Protein AF-A0A6J8CZB5-F1 (afdb_monomer)

Structure (mmCIF, N/CA/C/O backbone):
data_AF-A0A6J8CZB5-F1
#
_entry.id   AF-A0A6J8CZB5-F1
#
loop_
_atom_site.group_PDB
_atom_site.id
_atom_site.type_symbol
_atom_site.label_atom_id
_atom_site.label_alt_id
_atom_site.label_comp_id
_atom_site.label_asym_id
_atom_site.label_entity_id
_atom_site.label_seq_id
_atom_site.pdbx_PDB_ins_code
_atom_site.Cartn_x
_atom_site.Cartn_y
_atom_site.Cartn_z
_atom_site.occupancy
_atom_site.B_iso_or_equiv
_atom_site.auth_seq_id
_atom_site.auth_comp_id
_atom_site.auth_asym_id
_atom_site.auth_atom_id
_atom_site.pdbx_PDB_model_num
ATOM 1 N N . MET A 1 1 ? 23.325 7.348 -10.504 1.00 47.00 1 MET A N 1
ATOM 2 C CA . MET A 1 1 ? 22.843 8.638 -9.952 1.00 47.00 1 MET A CA 1
ATOM 3 C C . MET A 1 1 ? 21.318 8.733 -9.940 1.00 47.00 1 MET A C 1
ATOM 5 O O . MET A 1 1 ? 20.773 9.187 -8.944 1.00 47.00 1 MET A O 1
ATOM 9 N N . SER A 1 2 ? 20.621 8.233 -10.964 1.00 61.53 2 SER A N 1
ATOM 10 C CA . SER A 1 2 ? 19.151 8.200 -11.045 1.00 61.53 2 SER A CA 1
ATOM 11 C C . SER A 1 2 ? 18.459 7.492 -9.867 1.00 61.53 2 SER A C 1
ATOM 13 O O . SER A 1 2 ? 17.513 8.041 -9.321 1.00 61.53 2 SER A O 1
ATOM 15 N N . SER A 1 3 ? 18.962 6.348 -9.388 1.00 70.19 3 SER A N 1
ATOM 16 C CA . SER A 1 3 ? 18.298 5.574 -8.319 1.00 70.19 3 SER A CA 1
ATOM 17 C C . SER A 1 3 ? 18.208 6.303 -6.969 1.00 70.19 3 SER A C 1
ATOM 19 O O . SER A 1 3 ? 17.205 6.182 -6.270 1.00 70.19 3 SER A O 1
ATOM 21 N N . ILE A 1 4 ? 19.234 7.085 -6.606 1.00 78.38 4 ILE A N 1
ATOM 22 C CA . ILE A 1 4 ? 19.246 7.869 -5.357 1.00 78.38 4 ILE A CA 1
ATOM 23 C C . ILE A 1 4 ? 18.264 9.037 -5.470 1.00 78.38 4 ILE A C 1
ATOM 25 O O . ILE A 1 4 ? 17.485 9.277 -4.552 1.00 78.38 4 ILE A O 1
ATOM 29 N N . LEU A 1 5 ? 18.249 9.719 -6.619 1.00 77.44 5 LEU A N 1
ATOM 30 C CA . LEU A 1 5 ? 17.337 10.831 -6.876 1.00 77.44 5 LEU A CA 1
ATOM 31 C C . LEU A 1 5 ? 15.870 10.377 -6.849 1.00 77.44 5 LEU A C 1
ATOM 33 O O . LEU A 1 5 ? 15.040 11.021 -6.211 1.00 77.44 5 LEU A O 1
ATOM 37 N N . THR A 1 6 ? 15.556 9.236 -7.471 1.00 73.56 6 THR A N 1
ATOM 38 C CA . THR A 1 6 ? 14.212 8.642 -7.417 1.00 73.56 6 THR A CA 1
ATOM 39 C C . THR A 1 6 ? 13.823 8.260 -5.989 1.00 73.56 6 THR A C 1
ATOM 41 O O . THR A 1 6 ? 12.679 8.476 -5.600 1.00 73.56 6 THR A O 1
ATOM 44 N N . GLY A 1 7 ? 14.764 7.747 -5.189 1.00 76.00 7 GLY A N 1
ATOM 45 C CA . GLY A 1 7 ? 14.531 7.458 -3.774 1.00 76.00 7 GLY A CA 1
ATOM 46 C C . GLY A 1 7 ? 14.175 8.713 -2.972 1.00 76.00 7 GLY A C 1
ATOM 47 O O . GLY A 1 7 ? 13.133 8.753 -2.321 1.00 76.00 7 GLY A O 1
ATOM 48 N N . VAL A 1 8 ? 14.991 9.767 -3.068 1.00 82.12 8 VAL A N 1
ATOM 49 C CA . VAL A 1 8 ? 14.779 11.030 -2.336 1.00 82.12 8 VAL A CA 1
ATOM 50 C C . VAL A 1 8 ? 13.450 11.690 -2.715 1.00 82.12 8 VAL A C 1
ATOM 52 O O . VAL A 1 8 ? 12.712 12.127 -1.831 1.00 82.12 8 VAL A O 1
ATOM 55 N N . LEU A 1 9 ? 13.103 11.700 -4.006 1.00 83.12 9 LEU A N 1
ATOM 56 C CA . LEU A 1 9 ? 11.841 12.267 -4.493 1.00 83.12 9 LEU A CA 1
ATOM 57 C C . LEU A 1 9 ? 10.607 11.600 -3.874 1.00 83.12 9 LEU A C 1
ATOM 59 O O . LEU A 1 9 ? 9.604 12.271 -3.666 1.00 83.12 9 LEU A O 1
ATOM 63 N N . GLN A 1 10 ? 10.669 10.307 -3.553 1.00 81.50 10 GLN A N 1
ATOM 64 C CA . GLN A 1 10 ? 9.543 9.570 -2.969 1.00 81.50 10 GLN A CA 1
ATOM 65 C C . GLN A 1 10 ? 9.461 9.710 -1.443 1.00 81.50 10 GLN A C 1
ATOM 67 O O . GLN A 1 10 ? 8.372 9.650 -0.876 1.00 81.50 10 GLN A O 1
ATOM 72 N N . VAL A 1 11 ? 10.589 9.921 -0.760 1.00 88.12 11 VAL A N 1
ATOM 73 C CA . VAL A 1 11 ? 10.626 10.013 0.710 1.00 88.12 11 VAL A CA 1
ATOM 74 C C . VAL A 1 11 ? 9.945 11.287 1.221 1.00 88.12 11 VAL A C 1
ATOM 76 O O . VAL A 1 11 ? 9.243 11.238 2.230 1.00 88.12 11 VAL A O 1
ATOM 79 N N . ILE A 1 12 ? 10.112 12.415 0.524 1.00 88.44 12 ILE A N 1
ATOM 80 C CA . ILE A 1 12 ? 9.571 13.718 0.950 1.00 88.44 12 ILE A CA 1
ATOM 81 C C . ILE A 1 12 ? 8.024 13.737 0.976 1.00 88.44 12 ILE A C 1
ATOM 83 O O . ILE A 1 12 ? 7.457 14.105 2.005 1.00 88.44 12 ILE A O 1
ATOM 87 N N . PRO A 1 13 ? 7.300 13.315 -0.082 1.00 87.38 13 PRO A N 1
ATOM 88 C CA . PRO A 1 13 ? 5.838 13.258 -0.048 1.00 87.38 13 PRO A CA 1
ATOM 89 C C . PRO A 1 13 ? 5.300 12.298 1.012 1.00 87.38 13 PRO A C 1
ATOM 91 O O . PRO A 1 13 ? 4.279 12.585 1.634 1.00 87.38 13 PRO A O 1
ATOM 94 N N . VAL A 1 14 ? 5.981 11.166 1.226 1.00 90.25 14 VAL A N 1
ATOM 95 C CA . VAL A 1 14 ? 5.559 10.153 2.203 1.00 90.25 14 VAL A CA 1
ATOM 96 C C . VAL A 1 14 ? 5.691 10.683 3.628 1.00 90.25 14 VAL A C 1
ATOM 98 O O . VAL A 1 14 ? 4.771 10.526 4.427 1.00 90.25 14 VAL A O 1
ATOM 101 N N . SER A 1 15 ? 6.802 11.342 3.962 1.00 91.06 15 SER A N 1
ATOM 102 C CA . SER A 1 15 ? 6.969 11.941 5.290 1.00 91.06 15 SER A CA 1
ATOM 103 C C . SER A 1 15 ? 5.969 13.076 5.521 1.00 91.06 15 SER A C 1
ATOM 105 O O . SER A 1 15 ? 5.336 13.125 6.578 1.00 91.06 15 SER A O 1
ATOM 107 N N . ALA A 1 16 ? 5.746 13.929 4.515 1.00 91.81 16 ALA A N 1
ATOM 108 C CA . ALA A 1 16 ? 4.746 14.987 4.576 1.00 91.81 16 ALA A CA 1
ATOM 109 C C . ALA A 1 16 ? 3.337 14.424 4.811 1.00 91.81 16 ALA A C 1
ATOM 111 O O . ALA A 1 16 ? 2.646 14.871 5.725 1.00 91.81 16 ALA A O 1
ATOM 112 N N . GLY A 1 17 ? 2.905 13.421 4.043 1.00 91.50 17 GLY A N 1
ATOM 113 C CA . GLY A 1 17 ? 1.563 12.865 4.195 1.00 91.50 17 GLY A CA 1
ATOM 114 C C . GLY A 1 17 ? 1.367 12.106 5.511 1.00 91.50 17 GLY A C 1
ATOM 115 O O . GLY A 1 17 ? 0.311 12.246 6.126 1.00 91.50 17 GLY A O 1
ATOM 116 N N . ILE A 1 18 ? 2.390 11.421 6.041 1.00 93.31 18 ILE A N 1
ATOM 117 C CA . ILE A 1 18 ? 2.343 10.866 7.408 1.00 93.31 18 ILE A CA 1
ATOM 118 C C . ILE A 1 18 ? 2.084 11.986 8.426 1.00 93.31 18 ILE A C 1
ATOM 120 O O . ILE A 1 18 ? 1.167 11.868 9.240 1.00 93.31 18 ILE A O 1
ATOM 124 N N . LEU A 1 19 ? 2.827 13.098 8.363 1.00 93.56 19 LEU A N 1
ATOM 125 C CA . LEU A 1 19 ? 2.632 14.238 9.268 1.00 93.56 19 LEU A CA 1
ATOM 126 C C . LEU A 1 19 ? 1.229 14.845 9.132 1.00 93.56 19 LEU A C 1
ATOM 128 O O . LEU A 1 19 ? 0.545 15.045 10.140 1.00 93.56 19 LEU A O 1
ATOM 132 N N . PHE A 1 20 ? 0.766 15.082 7.902 1.00 91.25 20 PHE A N 1
ATOM 133 C CA . PHE A 1 20 ? -0.581 15.592 7.638 1.00 91.25 20 PHE A CA 1
ATOM 134 C C . PHE A 1 20 ? -1.664 14.652 8.181 1.00 91.25 20 PHE A C 1
ATOM 136 O O . PHE A 1 20 ? -2.567 15.107 8.885 1.00 91.25 20 PHE A O 1
ATOM 143 N N . GLY A 1 21 ? -1.553 13.342 7.945 1.00 88.31 21 GLY A N 1
ATOM 144 C CA . GLY A 1 21 ? -2.467 12.336 8.495 1.00 88.31 21 GLY A CA 1
ATOM 145 C C . GLY A 1 21 ? -2.507 12.341 10.028 1.00 88.31 21 GLY A C 1
ATOM 146 O O . GLY A 1 21 ? -3.575 12.191 10.633 1.00 88.31 21 GLY A O 1
ATOM 147 N N . GLY A 1 22 ? -1.365 12.594 10.670 1.00 88.19 22 GLY A N 1
ATOM 148 C CA . GLY A 1 22 ? -1.251 12.728 12.123 1.00 88.19 22 GLY A CA 1
ATOM 149 C C . GLY A 1 22 ? -1.937 13.973 12.664 1.00 88.19 22 GLY A C 1
ATOM 150 O O . GLY A 1 22 ? -2.718 13.881 13.613 1.00 88.19 22 GLY A O 1
ATOM 151 N N . ILE A 1 23 ? -1.715 15.123 12.025 1.00 89.06 23 ILE A N 1
ATOM 152 C CA . ILE A 1 23 ? -2.369 16.388 12.384 1.00 89.06 23 ILE A CA 1
ATOM 153 C C . ILE A 1 23 ? -3.890 16.262 12.238 1.00 89.06 23 ILE A C 1
ATOM 155 O O . ILE A 1 23 ? -4.628 16.634 13.154 1.00 89.06 23 ILE A O 1
ATOM 159 N N . ILE A 1 24 ? -4.361 15.691 11.124 1.00 88.56 24 ILE A N 1
ATOM 160 C CA . ILE A 1 24 ? -5.790 15.465 10.867 1.00 88.56 24 ILE A CA 1
ATOM 161 C C . ILE A 1 24 ? -6.395 14.585 11.969 1.00 88.56 24 ILE A C 1
ATOM 163 O O . ILE A 1 24 ? -7.450 14.916 12.515 1.00 88.56 24 ILE A O 1
ATOM 167 N N . THR A 1 25 ? -5.706 13.502 12.345 1.00 85.38 25 THR A N 1
ATOM 168 C CA . THR A 1 25 ? -6.195 12.561 13.362 1.00 85.38 25 THR A CA 1
ATOM 169 C C . THR A 1 25 ? -6.189 13.143 14.773 1.00 85.38 25 THR A C 1
ATOM 171 O O . THR A 1 25 ? -7.118 12.900 15.545 1.00 85.38 25 THR A O 1
ATOM 174 N N . SER A 1 26 ? -5.176 13.946 15.102 1.00 84.44 26 SER A N 1
ATOM 175 C CA . SER A 1 26 ? -5.064 14.621 16.396 1.00 84.44 26 SER A CA 1
ATOM 176 C C . SER A 1 26 ? -6.149 15.688 16.577 1.00 84.44 26 SER A C 1
ATOM 178 O O . SER A 1 26 ? -6.800 15.748 17.620 1.00 84.44 26 SER A O 1
ATOM 180 N N . ARG A 1 27 ? -6.424 16.493 15.540 1.00 84.75 27 ARG A N 1
ATOM 181 C CA . ARG A 1 27 ? -7.382 17.605 15.644 1.00 84.75 27 ARG A CA 1
ATOM 182 C C . ARG A 1 27 ? -8.846 17.188 15.602 1.00 84.75 27 ARG A C 1
ATOM 184 O O . ARG A 1 27 ? -9.663 17.837 16.246 1.00 84.75 27 ARG A O 1
ATOM 191 N N . LYS A 1 28 ? -9.196 16.121 14.879 1.00 79.19 28 LYS A N 1
ATOM 192 C CA . LYS A 1 28 ? -10.602 15.718 14.698 1.00 79.19 28 LYS A CA 1
ATOM 193 C C . LYS A 1 28 ? -11.155 14.757 15.760 1.00 79.19 28 LYS A C 1
ATOM 195 O O . LYS A 1 28 ? -12.285 14.315 15.590 1.00 79.19 28 LYS A O 1
ATOM 200 N N . LYS A 1 29 ? -10.406 14.427 16.831 1.00 78.50 29 LYS A N 1
ATOM 201 C CA . LYS A 1 29 ? -10.799 13.433 17.865 1.00 78.50 29 LYS A CA 1
ATOM 202 C C . LYS A 1 29 ? -11.539 12.235 17.247 1.00 78.50 29 LYS A C 1
ATOM 204 O O . LYS A 1 29 ? -12.685 11.952 17.587 1.00 78.50 29 LYS A O 1
ATOM 209 N N . PHE A 1 30 ? -10.914 11.570 16.274 1.00 78.75 30 PHE A N 1
ATOM 210 C CA . PHE A 1 30 ? -11.631 10.566 15.493 1.00 78.75 30 PHE A CA 1
ATOM 211 C C . PHE A 1 30 ? -12.137 9.405 16.353 1.00 78.75 30 PHE A C 1
ATOM 213 O O . PHE A 1 30 ? -11.365 8.745 17.058 1.00 78.75 30 PHE A O 1
ATOM 220 N N . SER A 1 31 ? -13.433 9.127 16.210 1.00 84.56 31 SER A N 1
ATOM 221 C CA . SER A 1 31 ? -14.039 7.861 16.611 1.00 84.56 31 SER A CA 1
ATOM 222 C C . SER A 1 31 ? -13.439 6.715 15.778 1.00 84.56 31 SER A C 1
ATOM 224 O O . SER A 1 31 ? -13.095 6.930 14.608 1.00 84.56 31 SER A O 1
ATOM 226 N N . PRO A 1 32 ? -13.304 5.491 16.327 1.00 85.12 32 PRO A N 1
ATOM 227 C CA . PRO A 1 32 ? -12.804 4.332 15.582 1.00 85.12 32 PRO A CA 1
ATOM 228 C C . PRO A 1 32 ? -13.556 4.086 14.264 1.00 85.12 32 PRO A C 1
ATOM 230 O O . PRO A 1 32 ? -12.926 3.731 13.271 1.00 85.12 32 PRO A O 1
ATOM 233 N N . ILE A 1 33 ? -14.867 4.350 14.216 1.00 88.31 33 ILE A N 1
ATOM 234 C CA . ILE A 1 33 ? -15.670 4.205 12.991 1.00 88.31 33 ILE A CA 1
ATOM 235 C C . ILE A 1 33 ? -15.231 5.220 11.925 1.00 88.31 33 ILE A C 1
ATOM 237 O O . ILE A 1 33 ? -15.031 4.849 10.770 1.00 88.31 33 ILE A O 1
ATOM 241 N N . THR A 1 34 ? -15.013 6.481 12.308 1.00 89.81 34 THR A N 1
ATOM 242 C CA . THR A 1 34 ? -14.541 7.530 11.391 1.00 89.81 34 THR A CA 1
ATOM 243 C C . THR A 1 34 ? -13.139 7.228 10.865 1.00 89.81 34 THR A C 1
ATOM 245 O O . THR A 1 34 ? -12.876 7.438 9.683 1.00 89.81 34 THR A O 1
ATOM 248 N N . CYS A 1 35 ? -12.249 6.675 11.703 1.00 90.56 35 CYS A N 1
ATOM 249 C CA . CYS A 1 35 ? -10.946 6.190 11.240 1.00 90.56 35 CYS A CA 1
ATOM 250 C C . CYS A 1 35 ? -11.106 5.110 10.165 1.00 90.56 35 CYS A C 1
ATOM 252 O O . CYS A 1 35 ? -10.472 5.204 9.119 1.00 90.56 35 CYS A O 1
ATOM 254 N N . ILE A 1 36 ? -11.964 4.107 10.384 1.00 92.38 36 ILE A N 1
ATOM 255 C CA . ILE A 1 36 ? -12.185 3.037 9.399 1.00 92.38 36 ILE A CA 1
ATOM 256 C C . ILE A 1 36 ? -12.755 3.605 8.090 1.00 92.38 36 ILE A C 1
ATOM 258 O O . ILE A 1 36 ? -12.263 3.255 7.021 1.00 92.38 36 ILE A O 1
ATOM 262 N N . GLN A 1 37 ? -13.724 4.524 8.154 1.00 92.81 37 GLN A N 1
ATOM 263 C CA . GLN A 1 37 ? -14.268 5.192 6.963 1.00 92.81 37 GLN A CA 1
ATOM 264 C C . GLN A 1 37 ? -13.194 5.968 6.192 1.00 92.81 37 GLN A C 1
ATOM 266 O O . GLN A 1 37 ? -13.129 5.872 4.968 1.00 92.81 37 GLN A O 1
ATOM 271 N N . PHE A 1 38 ? -12.322 6.694 6.897 1.00 93.06 38 PHE A N 1
ATOM 272 C CA . PHE A 1 38 ? -11.199 7.398 6.282 1.00 93.06 38 PHE A CA 1
ATOM 273 C C . PHE A 1 38 ? -10.235 6.430 5.581 1.00 93.06 38 PHE A C 1
ATOM 275 O O . PHE A 1 38 ? -9.837 6.678 4.446 1.00 93.06 38 PHE A O 1
ATOM 282 N N . LEU A 1 39 ? -9.907 5.297 6.213 1.00 93.38 39 LEU A N 1
ATOM 283 C CA . LEU A 1 39 ? -9.052 4.267 5.612 1.00 93.38 39 LEU A CA 1
ATOM 284 C C . LEU A 1 39 ? -9.683 3.641 4.358 1.00 93.38 39 LEU A C 1
ATOM 286 O O . LEU A 1 39 ? -8.980 3.415 3.378 1.00 93.38 39 LEU A O 1
ATOM 290 N N . ILE A 1 40 ? -10.995 3.389 4.371 1.00 95.19 40 ILE A N 1
ATOM 291 C CA . ILE A 1 40 ? -11.746 2.884 3.209 1.00 95.19 40 ILE A CA 1
ATOM 292 C C . ILE A 1 40 ? -11.708 3.899 2.064 1.00 95.19 40 ILE A C 1
ATOM 294 O O . ILE A 1 40 ? -11.433 3.523 0.928 1.00 95.19 40 ILE A O 1
ATOM 298 N N . LEU A 1 41 ? -11.928 5.183 2.359 1.00 94.19 41 LEU A N 1
ATOM 299 C CA . LEU A 1 41 ? -11.882 6.248 1.358 1.00 94.19 41 LEU A CA 1
ATOM 300 C C . LEU A 1 41 ? -10.491 6.362 0.724 1.00 94.19 41 LEU A C 1
ATOM 302 O O . LEU A 1 41 ? -10.383 6.407 -0.498 1.00 94.19 41 LEU A O 1
ATOM 306 N N . VAL A 1 42 ? -9.424 6.352 1.528 1.00 92.94 42 VAL A N 1
ATOM 307 C CA . VAL A 1 42 ? -8.049 6.384 1.000 1.00 92.94 42 VAL A CA 1
ATOM 308 C C . VAL A 1 42 ? -7.740 5.127 0.181 1.00 92.94 42 VAL A C 1
ATOM 310 O O . VAL A 1 42 ? -7.122 5.234 -0.872 1.00 92.94 42 VAL A O 1
ATOM 313 N N . SER A 1 43 ? -8.221 3.953 0.599 1.00 94.00 43 SER A N 1
ATOM 314 C CA . SER A 1 43 ? -8.060 2.705 -0.160 1.00 94.00 43 SER A CA 1
ATOM 315 C C . SER A 1 43 ? -8.780 2.736 -1.514 1.00 94.00 43 SER A C 1
ATOM 317 O O . SER A 1 43 ? -8.254 2.200 -2.485 1.00 94.00 43 SER A O 1
ATOM 319 N N . LEU A 1 44 ? -9.956 3.366 -1.608 1.00 94.06 44 LEU A N 1
ATOM 320 C CA . LEU A 1 44 ? -10.642 3.575 -2.889 1.00 94.06 44 LEU A CA 1
ATOM 321 C C . LEU A 1 44 ? -9.851 4.510 -3.797 1.00 94.06 44 LEU A C 1
ATOM 323 O O . LEU A 1 44 ? -9.660 4.206 -4.974 1.00 94.06 44 LEU A O 1
ATOM 327 N N . LEU A 1 45 ? -9.364 5.624 -3.244 1.00 93.00 45 LEU A N 1
ATOM 328 C CA . LEU A 1 45 ? -8.515 6.554 -3.983 1.00 93.00 45 LEU A CA 1
ATOM 329 C C . LEU A 1 45 ? -7.236 5.869 -4.478 1.00 93.00 45 LEU A 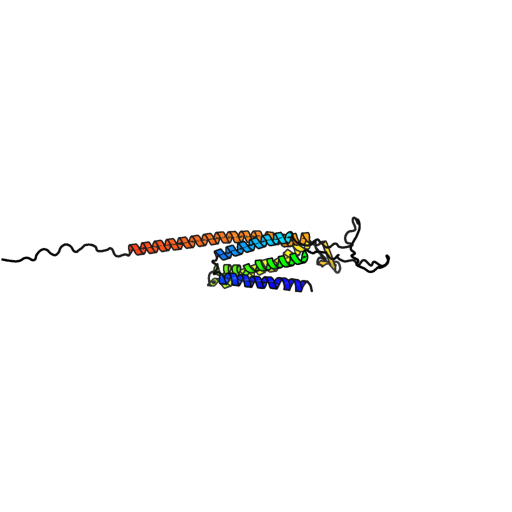C 1
ATOM 331 O O . LEU A 1 45 ? -6.817 6.143 -5.598 1.00 93.00 45 LEU A O 1
ATOM 335 N N . ASP A 1 46 ? -6.650 4.949 -3.707 1.00 91.94 46 ASP A N 1
ATOM 336 C CA . ASP A 1 46 ? -5.490 4.158 -4.136 1.00 91.94 46 ASP A CA 1
ATOM 337 C C . ASP A 1 46 ? -5.807 3.272 -5.343 1.00 91.94 46 ASP A C 1
ATOM 339 O O . ASP A 1 46 ? -5.074 3.266 -6.330 1.00 91.94 46 ASP A O 1
ATOM 343 N N . ILE A 1 47 ? -6.927 2.545 -5.310 1.00 92.94 47 ILE A N 1
ATOM 344 C CA . ILE A 1 47 ? -7.342 1.688 -6.428 1.00 92.94 47 ILE A CA 1
ATOM 345 C C . ILE A 1 47 ? -7.541 2.533 -7.691 1.00 92.94 47 ILE A C 1
ATOM 347 O O . ILE A 1 47 ? -6.985 2.203 -8.739 1.00 92.94 47 ILE A O 1
ATOM 351 N N . VAL A 1 48 ? -8.253 3.659 -7.582 1.00 92.62 48 VAL A N 1
ATOM 352 C CA . VAL A 1 48 ? -8.438 4.601 -8.699 1.00 92.62 48 VAL A CA 1
ATOM 353 C C . VAL A 1 48 ? -7.088 5.115 -9.202 1.00 92.62 48 VAL A C 1
ATOM 355 O O . VAL A 1 48 ? -6.846 5.132 -10.406 1.00 92.62 48 VAL A O 1
ATOM 358 N N . SER A 1 49 ? -6.177 5.468 -8.296 1.00 90.94 49 SER A N 1
ATOM 359 C CA . SER A 1 49 ? -4.841 5.958 -8.647 1.00 90.94 49 SER A CA 1
ATOM 360 C C . SER A 1 49 ? -4.025 4.904 -9.393 1.00 90.94 49 SER A C 1
ATOM 362 O O . SER A 1 49 ? -3.389 5.227 -10.393 1.00 90.94 49 SER A O 1
ATOM 364 N N . ASN A 1 50 ? -4.048 3.640 -8.963 1.00 91.12 50 ASN A N 1
ATOM 365 C CA . ASN A 1 50 ? -3.360 2.552 -9.663 1.00 91.12 50 ASN A CA 1
ATOM 366 C C . ASN A 1 50 ? -3.927 2.350 -11.077 1.00 91.12 50 ASN A C 1
ATOM 368 O O . ASN A 1 50 ? -3.157 2.208 -12.024 1.00 91.12 50 ASN A O 1
ATOM 372 N N . VAL A 1 51 ? -5.252 2.423 -11.245 1.00 90.88 51 VAL A N 1
ATOM 373 C CA . VAL A 1 51 ? -5.900 2.342 -12.567 1.00 90.88 51 VAL A CA 1
ATOM 374 C C . VAL A 1 51 ? -5.504 3.525 -13.458 1.00 90.88 51 VAL A C 1
ATOM 376 O O . VAL A 1 51 ? -5.188 3.334 -14.630 1.00 90.88 51 VAL A O 1
ATOM 379 N N . VAL A 1 52 ? -5.442 4.741 -12.910 1.00 89.31 52 VAL A N 1
ATOM 380 C CA . VAL A 1 52 ? -4.984 5.928 -13.651 1.00 89.31 52 VAL A CA 1
ATOM 381 C C . VAL A 1 52 ? -3.516 5.787 -14.071 1.00 89.31 52 VAL A C 1
ATOM 383 O O . VAL A 1 52 ? -3.187 6.042 -15.226 1.00 89.31 52 VAL A O 1
ATOM 386 N N . ASN A 1 53 ? -2.632 5.324 -13.182 1.00 87.69 53 ASN A N 1
ATOM 387 C CA . ASN A 1 53 ? -1.217 5.098 -13.507 1.00 87.69 53 ASN A CA 1
ATOM 388 C C . ASN A 1 53 ? -1.006 3.970 -14.526 1.00 87.69 53 ASN A C 1
ATOM 390 O O . ASN A 1 53 ? -0.013 3.974 -15.246 1.00 87.69 53 ASN A O 1
ATOM 394 N N . MET A 1 54 ? -1.943 3.028 -14.618 1.00 88.06 54 MET A N 1
ATOM 395 C CA . MET A 1 54 ? -1.942 2.004 -15.657 1.00 88.06 54 MET A CA 1
ATOM 396 C C . MET A 1 54 ? -2.227 2.602 -17.046 1.00 88.06 54 MET A C 1
ATOM 398 O O . MET A 1 54 ? -1.633 2.172 -18.032 1.00 88.06 54 MET A O 1
ATOM 402 N N . ALA A 1 55 ? -3.104 3.609 -17.120 1.00 84.50 55 ALA A N 1
ATOM 403 C CA . ALA A 1 55 ? -3.447 4.301 -18.362 1.00 84.50 55 ALA A CA 1
ATOM 404 C C . ALA A 1 55 ? -2.403 5.356 -18.774 1.00 84.50 55 ALA A C 1
ATOM 406 O O . ALA A 1 55 ? -2.189 5.588 -19.964 1.00 84.50 55 ALA A O 1
ATOM 407 N N . LEU A 1 56 ? -1.743 5.996 -17.806 1.00 83.62 56 LEU A N 1
ATOM 408 C CA . LEU A 1 56 ? -0.738 7.028 -18.057 1.00 83.62 56 LEU A CA 1
ATOM 409 C C . LEU A 1 56 ? 0.660 6.428 -18.274 1.00 83.62 56 LEU A C 1
ATOM 411 O O . LEU A 1 56 ? 1.081 5.477 -17.622 1.00 83.62 56 LEU A O 1
ATOM 415 N N . GLY A 1 57 ? 1.429 7.009 -19.189 1.00 76.25 57 GLY A N 1
ATOM 416 C CA . GLY A 1 57 ? 2.873 6.788 -19.284 1.00 76.25 57 GLY A CA 1
ATOM 417 C C . GLY A 1 57 ? 3.386 6.701 -20.715 1.00 76.25 57 GLY A C 1
ATOM 418 O O . GLY A 1 57 ? 2.658 6.954 -21.670 1.00 76.25 57 GLY A O 1
ATOM 419 N N . CYS A 1 58 ? 4.660 6.347 -20.842 1.00 81.12 58 CYS A N 1
ATOM 420 C CA . CYS A 1 58 ? 5.417 6.507 -22.079 1.00 81.12 58 CYS A CA 1
ATOM 421 C C . CYS A 1 58 ? 5.473 5.229 -22.926 1.00 81.12 58 CYS A C 1
ATOM 423 O O . CYS A 1 58 ? 5.503 4.127 -22.362 1.00 81.12 58 CYS A O 1
ATOM 425 N N . PRO A 1 59 ? 5.540 5.353 -24.264 1.00 78.81 59 PRO A N 1
ATOM 426 C CA . PRO A 1 59 ? 5.857 4.223 -25.130 1.00 78.81 59 PRO A CA 1
ATOM 427 C C . PRO A 1 59 ? 7.238 3.639 -24.795 1.00 78.81 59 PRO A C 1
ATOM 429 O O . PRO A 1 59 ? 8.072 4.272 -24.139 1.00 78.81 59 PRO A O 1
ATOM 432 N N . THR A 1 60 ? 7.464 2.388 -25.188 1.00 76.88 60 THR A N 1
ATOM 433 C CA . THR A 1 60 ? 8.783 1.745 -25.124 1.00 76.88 60 THR A CA 1
ATOM 434 C C . THR A 1 60 ? 9.765 2.460 -26.043 1.00 76.88 60 THR A C 1
ATOM 436 O O . THR A 1 60 ? 9.399 2.707 -27.188 1.00 76.88 60 THR A O 1
ATOM 439 N N . PRO A 1 61 ? 10.989 2.786 -25.591 1.00 71.81 61 PRO A N 1
ATOM 440 C CA . PRO A 1 61 ? 12.004 3.309 -26.494 1.00 71.81 61 PRO A CA 1
ATOM 441 C C . PRO A 1 61 ? 12.438 2.212 -27.475 1.00 71.81 61 PRO A C 1
ATOM 443 O O . PRO A 1 61 ? 12.695 1.076 -27.066 1.00 71.81 61 PRO A O 1
ATOM 446 N N . ASP A 1 62 ? 12.533 2.564 -28.754 1.00 65.81 62 ASP A N 1
ATOM 447 C CA . ASP A 1 62 ? 12.982 1.649 -29.800 1.00 65.81 62 ASP A CA 1
ATOM 448 C C . ASP A 1 62 ? 14.503 1.433 -29.741 1.00 65.81 62 ASP A C 1
ATOM 450 O O . ASP A 1 62 ? 15.278 2.341 -29.413 1.00 65.81 62 ASP A O 1
ATOM 454 N N . ILE A 1 63 ? 14.936 0.210 -30.069 1.00 65.62 63 ILE A N 1
ATOM 455 C CA . ILE A 1 63 ? 16.354 -0.149 -30.191 1.00 65.62 63 ILE A CA 1
ATOM 456 C C . ILE A 1 63 ? 16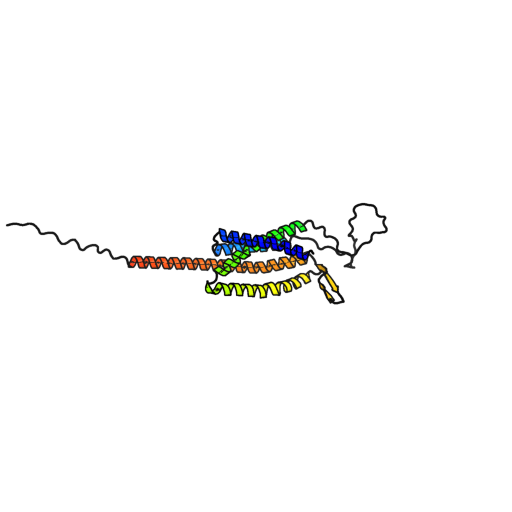.685 -0.396 -31.661 1.00 65.62 63 ILE A C 1
ATOM 458 O O . ILE A 1 63 ? 16.109 -1.274 -32.307 1.00 65.62 63 ILE A O 1
ATOM 462 N N . ILE A 1 64 ? 17.691 0.309 -32.170 1.00 59.50 64 ILE A N 1
ATOM 463 C CA . ILE A 1 64 ? 18.253 0.040 -33.493 1.00 59.50 64 ILE A CA 1
ATOM 464 C C . ILE A 1 64 ? 19.098 -1.246 -33.431 1.00 59.50 64 ILE A C 1
ATOM 466 O O . ILE A 1 64 ? 20.061 -1.319 -32.670 1.00 59.50 64 ILE A O 1
ATOM 470 N N . GLY A 1 65 ? 18.756 -2.249 -34.253 1.00 55.47 65 GLY A N 1
ATOM 471 C CA . GLY A 1 65 ? 19.577 -3.454 -34.478 1.00 55.47 65 GLY A CA 1
ATOM 472 C C . GLY A 1 65 ? 19.165 -4.733 -33.730 1.00 55.47 65 GLY A C 1
ATOM 473 O O . GLY A 1 65 ? 19.965 -5.660 -33.658 1.00 55.47 65 GLY A O 1
ATOM 474 N N . TYR A 1 66 ? 17.949 -4.808 -33.171 1.00 54.12 66 TYR A N 1
ATOM 475 C CA . TYR A 1 66 ? 17.489 -5.956 -32.364 1.00 54.12 66 TYR A CA 1
ATOM 476 C C . TYR A 1 66 ? 16.641 -7.001 -33.130 1.00 54.12 66 TYR A C 1
ATOM 478 O O . TYR A 1 66 ? 16.570 -8.145 -32.690 1.00 54.12 66 TYR A O 1
ATOM 486 N N . ASN A 1 67 ? 16.041 -6.674 -34.286 1.00 48.38 67 ASN A N 1
ATOM 487 C CA . ASN A 1 67 ? 15.258 -7.634 -35.081 1.00 48.38 67 ASN A CA 1
ATOM 488 C C . ASN A 1 67 ? 15.638 -7.620 -36.568 1.00 48.38 67 ASN A C 1
ATOM 490 O O . ASN A 1 67 ? 15.518 -6.606 -37.246 1.00 48.38 67 ASN A O 1
ATOM 494 N N . MET A 1 68 ? 16.055 -8.782 -37.075 1.00 45.47 68 MET A N 1
ATOM 495 C CA . MET A 1 68 ? 16.422 -9.025 -38.476 1.00 45.47 68 MET A CA 1
ATOM 496 C C . MET A 1 68 ? 15.226 -9.467 -39.344 1.00 45.47 68 MET A C 1
ATOM 498 O O . MET A 1 68 ? 15.418 -9.933 -40.464 1.00 45.47 68 MET A O 1
ATOM 502 N N . GLN A 1 69 ? 13.987 -9.339 -38.856 1.00 40.59 69 GLN A N 1
ATOM 503 C CA . GLN A 1 69 ? 12.779 -9.632 -39.633 1.00 40.59 69 GLN A CA 1
ATOM 504 C C . GLN A 1 69 ? 12.008 -8.344 -39.943 1.00 40.59 69 GLN A C 1
ATOM 506 O O . GLN A 1 69 ? 11.399 -7.735 -39.072 1.00 40.59 69 GLN A O 1
ATOM 511 N N . SER A 1 70 ? 12.048 -7.990 -41.231 1.00 35.22 70 SER A N 1
ATOM 512 C CA . SER A 1 70 ? 11.321 -6.912 -41.911 1.00 35.22 70 SER A CA 1
ATOM 513 C C . SER A 1 70 ? 11.704 -5.481 -41.519 1.00 35.22 70 SER A C 1
ATOM 515 O O . SER A 1 70 ? 10.956 -4.766 -40.857 1.00 35.22 70 SER A O 1
ATOM 517 N N . TYR A 1 71 ? 12.838 -5.016 -42.048 1.00 37.00 71 TYR A N 1
ATOM 518 C CA . TYR A 1 71 ? 13.086 -3.585 -42.207 1.00 37.00 71 TYR A CA 1
ATOM 519 C C . TYR A 1 71 ? 12.213 -3.028 -43.339 1.00 37.00 71 TYR A C 1
ATOM 521 O O . TYR A 1 71 ? 12.544 -3.157 -44.515 1.00 37.00 71 TYR A O 1
ATOM 529 N N . GLY A 1 72 ? 11.112 -2.380 -42.966 1.00 36.62 72 GLY A N 1
ATOM 530 C CA . GLY A 1 72 ? 10.554 -1.260 -43.718 1.00 36.62 72 GLY A CA 1
ATOM 531 C C . GLY A 1 72 ? 10.991 0.041 -43.044 1.00 36.62 72 GLY A C 1
ATOM 532 O O . GLY A 1 72 ? 10.413 0.409 -42.031 1.00 36.62 72 GLY A O 1
ATOM 533 N N . SER A 1 73 ? 12.023 0.679 -43.608 1.00 38.78 73 SER A N 1
ATOM 534 C CA . SER A 1 73 ? 12.511 2.057 -43.374 1.00 38.78 73 SER A CA 1
ATOM 535 C C . SER A 1 73 ? 12.913 2.460 -41.939 1.00 38.78 73 SER A C 1
ATOM 537 O O . SER A 1 73 ? 12.113 2.974 -41.166 1.00 38.78 73 SER A O 1
ATOM 539 N N . CYS A 1 74 ? 14.203 2.304 -41.615 1.00 52.09 74 CYS A N 1
ATOM 540 C CA . CYS A 1 74 ? 14.857 2.788 -40.387 1.00 52.09 74 CYS A CA 1
ATOM 541 C C . CYS A 1 74 ? 14.710 4.305 -40.130 1.00 52.09 74 CYS A C 1
ATOM 543 O O . CYS A 1 74 ? 14.888 5.085 -41.063 1.00 52.09 74 CYS A O 1
ATOM 545 N N . SER A 1 75 ? 14.632 4.725 -38.852 1.00 52.06 75 SER A N 1
ATOM 546 C CA . SER A 1 75 ? 15.195 6.015 -38.393 1.00 52.06 75 SER A CA 1
ATOM 547 C C . SER A 1 75 ? 15.371 6.132 -36.865 1.00 52.06 75 SER A C 1
ATOM 549 O O . SER A 1 75 ? 14.400 5.969 -36.136 1.00 52.06 75 SER A O 1
ATOM 551 N N . CYS A 1 76 ? 16.559 6.561 -36.413 1.00 55.97 76 CYS A N 1
ATOM 552 C CA . CYS A 1 76 ? 16.699 7.655 -35.434 1.00 55.97 76 CYS A CA 1
ATOM 553 C C . CYS A 1 76 ? 17.872 8.559 -35.862 1.00 55.97 76 CYS A C 1
ATOM 555 O O . CYS A 1 76 ? 19.017 8.112 -35.858 1.00 55.97 76 CYS A O 1
ATOM 557 N N . LEU A 1 77 ? 17.567 9.816 -36.210 1.00 52.81 77 LEU A N 1
ATOM 558 C CA . LEU A 1 77 ? 18.451 10.989 -36.306 1.00 52.81 77 LEU A CA 1
ATOM 559 C C . LEU A 1 77 ? 17.564 12.234 -36.107 1.00 52.81 77 LEU A C 1
ATOM 561 O O . LEU A 1 77 ? 16.542 12.334 -36.778 1.00 52.81 77 LEU A O 1
ATOM 565 N N . GLU A 1 78 ? 17.960 13.196 -35.266 1.00 46.62 78 GLU A N 1
ATOM 566 C CA . GLU A 1 78 ? 17.418 14.563 -35.330 1.00 46.62 78 GLU A CA 1
ATOM 567 C C . GLU A 1 78 ? 18.591 15.552 -35.426 1.00 46.62 78 GLU A C 1
ATOM 569 O O . GLU A 1 78 ? 19.456 15.619 -34.552 1.00 46.62 78 GLU A O 1
ATOM 574 N N . TYR A 1 79 ? 18.677 16.236 -36.569 1.00 44.88 79 TYR A N 1
ATOM 575 C CA . TYR A 1 79 ? 19.755 17.141 -36.966 1.00 44.88 79 TYR A CA 1
ATOM 576 C C . TYR A 1 79 ? 19.251 18.584 -36.889 1.00 44.88 79 TYR A C 1
ATOM 578 O O . TYR A 1 79 ? 18.245 18.900 -37.520 1.00 44.88 79 TYR A O 1
ATOM 586 N N . HIS A 1 80 ? 19.953 19.478 -36.183 1.00 39.97 80 HIS A N 1
ATOM 587 C CA . HIS A 1 80 ? 19.636 20.910 -36.215 1.00 39.97 80 HIS A CA 1
ATOM 588 C C . HIS A 1 80 ? 20.892 21.773 -36.429 1.00 39.97 80 HIS A C 1
ATOM 590 O O . HIS A 1 80 ? 21.538 22.196 -35.477 1.00 39.97 80 HIS A O 1
ATOM 596 N N . GLY A 1 81 ? 21.202 22.006 -37.715 1.00 40.53 81 GLY A N 1
ATOM 597 C CA . GLY A 1 81 ? 22.026 23.091 -38.280 1.00 40.53 81 GLY A CA 1
ATOM 598 C C . GLY A 1 81 ? 23.456 23.209 -37.744 1.00 40.53 81 GLY A C 1
ATOM 599 O O . GLY A 1 81 ? 23.692 23.868 -36.742 1.00 40.53 81 GLY A O 1
ATOM 600 N N . ASN A 1 82 ? 24.464 22.689 -38.438 1.00 41.09 82 ASN A N 1
ATOM 601 C CA . ASN A 1 82 ? 24.955 23.288 -39.681 1.00 41.09 82 ASN A CA 1
ATOM 602 C C . ASN A 1 82 ? 25.690 22.268 -40.573 1.00 41.09 82 ASN A C 1
ATOM 604 O O . ASN A 1 82 ? 26.398 21.385 -40.095 1.00 41.09 82 ASN A O 1
ATOM 608 N N . MET A 1 83 ? 25.431 22.401 -41.879 1.00 49.25 83 MET A N 1
ATOM 609 C CA . MET A 1 83 ? 25.747 21.507 -43.005 1.00 49.25 83 MET A CA 1
ATOM 610 C C . MET A 1 83 ? 26.938 20.559 -42.790 1.00 49.25 83 MET A C 1
ATOM 612 O O . MET A 1 83 ? 28.085 20.998 -42.767 1.00 49.25 83 MET A O 1
ATOM 616 N N . VAL A 1 84 ? 26.672 19.250 -42.744 1.00 50.06 84 VAL A N 1
ATOM 617 C CA . VAL A 1 84 ? 27.709 18.223 -42.908 1.00 50.06 84 VAL A CA 1
ATOM 618 C C . VAL A 1 84 ? 27.372 17.386 -44.134 1.00 50.06 84 VAL A C 1
ATOM 620 O O . VAL A 1 84 ? 26.283 16.833 -44.260 1.00 50.06 84 VAL A O 1
ATOM 623 N N . SER A 1 85 ? 28.327 17.383 -45.060 1.00 46.88 85 SER A N 1
ATOM 624 C CA . SER A 1 85 ? 28.332 16.661 -46.328 1.00 46.88 85 SER A CA 1
ATOM 625 C C . SER A 1 85 ? 28.038 15.168 -46.133 1.00 46.88 85 SER A C 1
ATOM 627 O O . SER A 1 85 ? 28.452 14.572 -45.141 1.00 46.88 85 SER A O 1
ATOM 629 N N . ASN A 1 86 ? 27.334 14.581 -47.101 1.00 51.78 86 ASN A N 1
ATOM 630 C CA . ASN A 1 86 ? 26.633 13.289 -47.077 1.00 51.78 86 ASN A CA 1
ATOM 631 C C . ASN A 1 86 ? 27.466 12.009 -46.799 1.00 51.78 86 ASN A C 1
ATOM 633 O O . ASN A 1 86 ? 26.964 10.920 -47.059 1.00 51.78 86 ASN A O 1
ATOM 637 N N . ASN A 1 87 ? 28.685 12.082 -46.252 1.00 50.69 87 ASN A N 1
ATOM 638 C CA . ASN A 1 87 ? 29.576 10.921 -46.113 1.00 50.69 87 ASN A CA 1
ATOM 639 C C . ASN A 1 87 ? 30.090 10.608 -44.685 1.00 50.69 87 ASN A C 1
ATOM 641 O O . ASN A 1 87 ? 30.759 9.593 -44.539 1.00 50.69 87 ASN A O 1
ATOM 645 N N . ASP A 1 88 ? 29.744 11.377 -43.638 1.00 48.84 88 ASP A N 1
ATOM 646 C CA . ASP A 1 88 ? 30.256 11.163 -42.256 1.00 48.84 88 ASP A CA 1
ATOM 647 C C . ASP A 1 88 ? 29.156 11.032 -41.170 1.00 48.84 88 ASP A C 1
ATOM 649 O O . ASP A 1 88 ? 29.296 11.483 -40.030 1.00 48.84 88 ASP A O 1
ATOM 653 N N . LEU A 1 89 ? 28.025 10.389 -41.478 1.00 56.25 89 LEU A N 1
ATOM 654 C CA . LEU A 1 89 ? 27.000 10.069 -40.471 1.00 56.25 89 LEU A CA 1
ATOM 655 C C . LEU A 1 89 ? 27.366 8.783 -39.715 1.00 56.25 89 LEU A C 1
ATOM 657 O O . LEU A 1 89 ? 27.007 7.675 -40.109 1.00 56.25 89 LEU A O 1
ATOM 661 N N . THR A 1 90 ? 28.077 8.927 -38.593 1.00 50.59 90 THR A N 1
ATOM 662 C CA . THR A 1 90 ? 28.379 7.794 -37.703 1.00 50.59 90 THR A CA 1
ATOM 663 C C . THR A 1 90 ? 27.181 7.503 -36.794 1.00 50.59 90 THR A C 1
ATOM 665 O O . THR A 1 90 ? 27.000 8.145 -35.758 1.00 50.59 90 THR A O 1
ATOM 668 N N . VAL A 1 91 ? 26.353 6.523 -37.164 1.00 54.50 91 VAL A N 1
ATOM 669 C CA . VAL A 1 91 ? 25.245 6.041 -36.322 1.00 54.50 91 VAL A CA 1
ATOM 670 C C . VAL A 1 91 ? 25.816 5.162 -35.210 1.00 54.50 91 VAL A C 1
ATOM 672 O O . VAL A 1 91 ? 26.404 4.113 -35.472 1.00 54.50 91 VAL A O 1
ATOM 675 N N . LYS A 1 92 ? 25.661 5.586 -33.951 1.00 56.53 92 LYS A N 1
ATOM 676 C CA . LYS A 1 92 ? 26.045 4.770 -32.793 1.00 56.53 92 LYS A CA 1
ATOM 677 C C . LYS A 1 92 ? 24.880 3.865 -32.384 1.00 56.53 92 LYS A C 1
ATOM 679 O O . LYS A 1 92 ? 23.761 4.364 -32.272 1.00 56.53 92 LYS A O 1
ATOM 684 N N . PRO A 1 93 ? 25.118 2.570 -32.111 1.00 56.12 93 PRO A N 1
ATOM 685 C CA . PRO A 1 93 ? 24.098 1.723 -31.508 1.00 56.12 93 PRO A CA 1
ATOM 686 C C . PRO A 1 93 ? 23.747 2.271 -30.119 1.00 56.12 93 PRO A C 1
ATOM 688 O O . PRO A 1 93 ? 24.629 2.540 -29.301 1.00 56.12 93 PRO A O 1
ATOM 691 N N . GLY A 1 94 ? 22.457 2.460 -29.863 1.00 63.06 94 GLY A N 1
ATOM 692 C CA . GLY A 1 94 ? 21.954 3.051 -28.629 1.00 63.06 94 GLY A CA 1
ATOM 693 C C . GLY A 1 94 ? 20.430 3.054 -28.583 1.00 63.06 94 GLY A C 1
ATOM 694 O O . GLY A 1 94 ? 19.769 2.728 -29.569 1.00 63.06 94 GLY A O 1
ATOM 695 N N . LEU A 1 95 ? 19.879 3.401 -27.420 1.00 65.44 95 LEU A N 1
ATOM 696 C CA . LEU A 1 95 ? 18.447 3.646 -27.273 1.00 65.44 95 LEU A CA 1
ATOM 697 C C . LEU A 1 95 ? 18.130 5.036 -27.822 1.00 65.44 95 LEU A C 1
ATOM 699 O O . LEU A 1 95 ? 18.856 5.989 -27.527 1.00 65.44 95 LEU A O 1
ATOM 703 N N . CYS A 1 96 ? 17.039 5.165 -28.572 1.00 68.00 96 CYS A N 1
ATOM 704 C CA . CYS A 1 96 ? 16.539 6.485 -28.939 1.00 68.00 96 CYS A CA 1
ATOM 705 C C . CYS A 1 96 ? 15.936 7.163 -27.701 1.00 68.00 96 CYS A C 1
ATOM 707 O O . CYS A 1 96 ? 15.282 6.505 -26.886 1.00 68.00 96 CYS A O 1
ATOM 709 N N . SER A 1 97 ? 16.170 8.470 -27.537 1.00 64.75 97 SER A N 1
ATOM 710 C CA . SER A 1 97 ? 15.530 9.246 -26.471 1.00 64.75 97 SER A CA 1
ATOM 711 C C . SER A 1 97 ? 14.017 9.214 -26.685 1.00 64.75 97 SER A C 1
ATOM 713 O O . SER A 1 97 ? 13.561 9.701 -27.719 1.00 64.75 97 SER A O 1
ATOM 715 N N . PRO A 1 98 ? 13.225 8.654 -25.756 1.00 65.00 98 PRO A N 1
ATOM 716 C CA . PRO A 1 98 ? 11.780 8.711 -25.882 1.00 65.00 98 PRO A CA 1
ATOM 717 C C . PRO A 1 98 ? 11.347 10.165 -25.668 1.00 65.00 98 PRO A C 1
ATOM 719 O O . PRO A 1 98 ? 11.466 10.678 -24.553 1.00 65.00 98 PRO A O 1
ATOM 722 N N . ASP A 1 99 ? 10.858 10.836 -26.714 1.00 65.75 99 ASP A N 1
ATOM 723 C CA . ASP A 1 99 ? 10.214 12.141 -26.557 1.00 65.75 99 ASP A CA 1
ATOM 724 C C . ASP A 1 99 ? 8.886 11.934 -25.825 1.00 65.75 99 ASP A C 1
ATOM 726 O O . ASP A 1 99 ? 7.881 11.499 -26.391 1.00 65.75 99 ASP A O 1
ATOM 730 N N . CYS A 1 100 ? 8.920 12.122 -24.507 1.00 73.88 100 CYS A N 1
ATOM 731 C CA . CYS A 1 100 ? 7.785 11.841 -23.652 1.00 73.88 100 CYS A CA 1
ATOM 732 C C . CYS A 1 100 ? 7.414 13.057 -22.808 1.00 73.88 100 CYS A C 1
ATOM 734 O O . CYS A 1 100 ? 7.783 13.180 -21.637 1.00 73.88 100 CYS A O 1
ATOM 736 N N . GLN A 1 101 ? 6.594 13.929 -23.394 1.00 77.38 101 GLN A N 1
ATOM 737 C CA . GLN A 1 101 ? 6.016 15.101 -22.726 1.00 77.38 101 GLN A CA 1
ATOM 738 C C . GLN A 1 101 ? 5.177 14.733 -21.488 1.00 77.38 101 GLN A C 1
ATOM 740 O O . GLN A 1 101 ? 5.031 15.529 -20.561 1.00 77.38 101 GLN A O 1
ATOM 745 N N . PHE A 1 102 ? 4.673 13.497 -21.423 1.00 76.00 102 PHE A N 1
ATOM 746 C CA . PHE A 1 102 ? 3.873 13.000 -20.305 1.00 76.00 102 PHE A CA 1
ATOM 747 C C . PHE A 1 102 ? 4.690 12.502 -19.103 1.00 76.00 102 PHE A C 1
ATOM 749 O O . PHE A 1 102 ? 4.103 12.179 -18.070 1.00 76.00 102 PHE A O 1
ATOM 756 N N . LEU A 1 103 ? 6.025 12.470 -19.180 1.00 80.88 103 LEU A N 1
ATOM 757 C CA . LEU A 1 103 ? 6.867 11.988 -18.080 1.00 80.88 103 LEU A CA 1
ATOM 758 C C . LEU A 1 103 ? 6.762 12.885 -16.834 1.00 80.88 103 LEU A C 1
ATOM 760 O O . LEU A 1 103 ? 6.543 12.397 -15.726 1.00 80.88 103 LEU A O 1
ATOM 764 N N . ILE A 1 104 ? 6.873 14.205 -17.010 1.00 82.69 104 ILE A N 1
ATOM 765 C CA . ILE A 1 104 ? 6.783 15.178 -15.912 1.00 82.69 104 ILE A CA 1
ATOM 766 C C . ILE A 1 104 ? 5.403 15.134 -15.235 1.00 82.69 104 ILE A C 1
ATOM 768 O O . ILE A 1 104 ? 5.363 14.889 -14.026 1.00 82.69 104 ILE A O 1
ATOM 772 N N . PRO A 1 105 ? 4.267 15.291 -15.946 1.00 82.75 105 PRO A N 1
ATOM 773 C CA . PRO A 1 105 ? 2.956 15.241 -15.301 1.00 82.75 105 PRO A CA 1
ATOM 774 C C . PRO A 1 105 ? 2.688 13.888 -14.630 1.00 82.75 105 PRO A C 1
ATOM 776 O O . PRO A 1 105 ? 2.155 13.865 -13.524 1.00 82.75 105 PRO A O 1
ATOM 779 N N . TYR A 1 106 ? 3.135 12.771 -15.217 1.00 83.12 106 TYR A N 1
ATOM 780 C CA . TYR A 1 106 ? 3.040 11.449 -14.591 1.00 83.12 106 TYR A CA 1
ATOM 781 C C . TYR A 1 106 ? 3.773 11.381 -13.244 1.00 83.12 106 TYR A C 1
ATOM 783 O O . TYR A 1 106 ? 3.225 10.878 -12.259 1.00 83.12 106 TYR A O 1
ATOM 791 N N . THR A 1 107 ? 4.997 11.915 -13.173 1.00 83.06 107 THR A N 1
ATOM 792 C CA . THR A 1 107 ? 5.770 11.916 -11.922 1.00 83.06 107 THR A CA 1
ATOM 793 C C . THR A 1 107 ? 5.125 12.797 -10.854 1.00 83.06 107 THR A C 1
ATOM 795 O O . THR A 1 107 ? 4.992 12.354 -9.717 1.00 83.06 107 THR A O 1
ATOM 798 N N . VAL A 1 108 ? 4.646 13.994 -11.207 1.00 85.69 108 VAL A N 1
ATOM 799 C CA . VAL A 1 108 ? 3.949 14.895 -10.272 1.00 85.69 108 VAL A CA 1
ATOM 800 C C . VAL A 1 108 ? 2.679 14.241 -9.727 1.00 85.69 108 VAL A C 1
ATOM 802 O O . VAL A 1 108 ? 2.482 14.188 -8.514 1.00 85.69 108 VAL A O 1
ATOM 805 N N . VAL A 1 109 ? 1.846 13.683 -10.607 1.00 84.56 109 VAL A N 1
ATOM 806 C CA . VAL A 1 109 ? 0.608 12.987 -10.233 1.00 84.56 109 VAL A CA 1
ATOM 807 C C . VAL A 1 109 ? 0.903 11.793 -9.318 1.00 84.56 109 VAL A C 1
ATOM 809 O O . VAL A 1 109 ? 0.279 11.647 -8.267 1.00 84.56 109 VAL A O 1
ATOM 812 N N . SER A 1 110 ? 1.918 10.990 -9.647 1.00 85.25 110 SER A N 1
ATOM 813 C CA . SER A 1 110 ? 2.364 9.870 -8.809 1.00 85.25 110 SER A CA 1
ATOM 814 C C . SER A 1 110 ? 2.800 10.315 -7.408 1.00 85.25 110 SER A C 1
ATOM 816 O O . SER A 1 110 ? 2.481 9.650 -6.422 1.00 85.25 110 SER A O 1
ATOM 818 N N . LEU A 1 111 ? 3.513 11.441 -7.296 1.00 88.00 111 LEU A N 1
ATOM 819 C CA . LEU A 1 111 ? 3.969 11.983 -6.011 1.00 88.00 111 LEU A CA 1
ATOM 820 C C . LEU A 1 111 ? 2.801 12.483 -5.151 1.00 88.00 111 LEU A C 1
ATOM 822 O O . LEU A 1 111 ? 2.770 12.219 -3.947 1.00 88.00 111 LEU A O 1
ATOM 826 N N . LEU A 1 112 ? 1.817 13.152 -5.760 1.00 87.50 112 LEU A N 1
ATOM 827 C CA . LEU A 1 112 ? 0.602 13.588 -5.065 1.00 87.50 112 LEU A CA 1
ATOM 828 C C . LEU A 1 112 ? -0.190 12.395 -4.524 1.00 87.50 112 LEU A C 1
ATOM 830 O O . LEU A 1 112 ? -0.621 12.411 -3.372 1.00 87.50 112 LEU A O 1
ATOM 834 N N . PHE A 1 113 ? -0.327 11.327 -5.312 1.00 87.75 113 PHE A N 1
ATOM 835 C CA . PHE A 1 113 ? -0.988 10.113 -4.841 1.00 87.75 113 PHE A CA 1
ATOM 836 C C . PHE A 1 113 ? -0.235 9.466 -3.679 1.00 87.75 113 PHE A C 1
ATOM 838 O O . PHE A 1 113 ? -0.846 9.142 -2.664 1.00 87.75 113 PHE A O 1
ATOM 845 N N . ARG A 1 114 ? 1.097 9.355 -3.756 1.00 88.44 114 ARG A N 1
ATOM 846 C CA . ARG A 1 114 ? 1.926 8.832 -2.653 1.00 88.44 114 ARG A CA 1
ATOM 847 C C . ARG A 1 114 ? 1.740 9.613 -1.353 1.00 88.44 114 ARG A C 1
ATOM 849 O O . ARG A 1 114 ? 1.675 8.998 -0.287 1.00 88.44 114 ARG A O 1
ATOM 856 N N . LEU A 1 115 ? 1.591 10.935 -1.441 1.00 89.94 115 LEU A N 1
ATOM 857 C CA . LEU A 1 115 ? 1.255 11.779 -0.296 1.00 89.94 115 LEU A CA 1
ATOM 858 C C . LEU A 1 115 ? -0.094 11.367 0.307 1.00 89.94 115 LEU A C 1
ATOM 860 O O . LEU A 1 115 ? -0.153 11.063 1.498 1.00 89.94 115 LE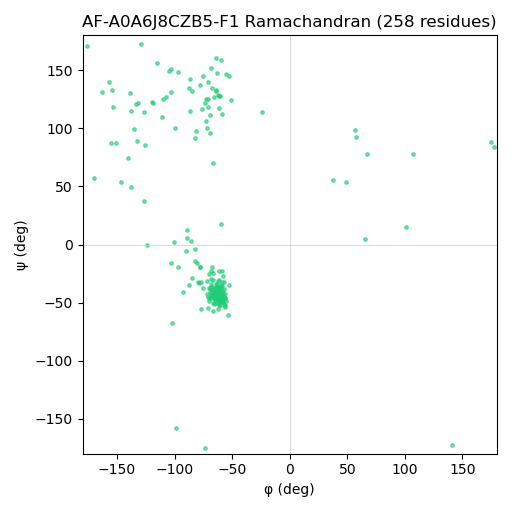U A O 1
ATOM 864 N N . VAL A 1 116 ? -1.152 11.273 -0.506 1.00 87.69 116 VAL A N 1
ATOM 865 C CA . VAL A 1 116 ? -2.500 10.885 -0.044 1.00 87.69 116 VAL A CA 1
ATOM 866 C C . VAL A 1 116 ? -2.501 9.508 0.624 1.00 87.69 116 VAL A C 1
ATOM 868 O O . VAL A 1 116 ? -3.092 9.348 1.692 1.00 87.69 116 VAL A O 1
ATOM 871 N N . LEU A 1 117 ? -1.801 8.526 0.048 1.00 89.38 117 LEU A N 1
ATOM 872 C CA . LEU A 1 117 ? -1.697 7.178 0.618 1.00 89.38 117 LEU A CA 1
ATOM 873 C C . LEU A 1 117 ? -1.063 7.194 2.007 1.00 89.38 117 LEU A C 1
ATOM 875 O O . LEU A 1 117 ? -1.566 6.566 2.942 1.00 89.38 117 LEU A O 1
ATOM 879 N N . SER A 1 118 ? 0.018 7.953 2.162 1.00 92.38 118 SER A N 1
ATOM 880 C CA . SER A 1 118 ? 0.779 8.003 3.409 1.00 92.38 118 S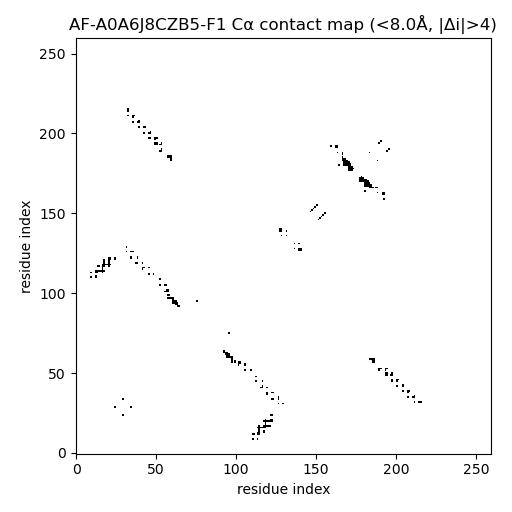ER A CA 1
ATOM 881 C C . SER A 1 118 ? 0.015 8.652 4.578 1.00 92.38 118 SER A C 1
ATOM 883 O O . SER A 1 118 ? 0.297 8.342 5.738 1.00 92.3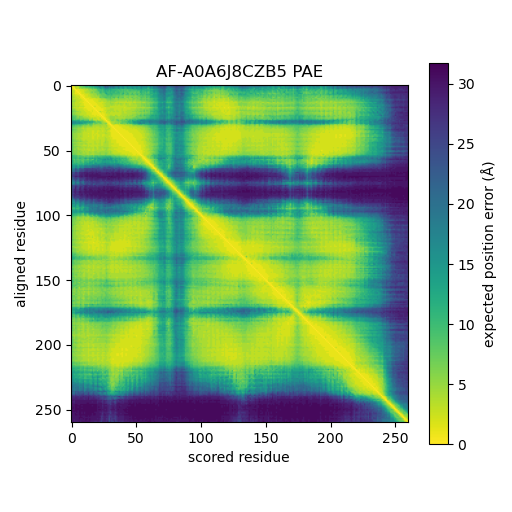8 118 SER A O 1
ATOM 885 N N . CYS A 1 119 ? -1.036 9.438 4.299 1.00 91.44 119 CYS A N 1
ATOM 886 C CA . CYS A 1 119 ? -1.952 9.970 5.315 1.00 91.44 119 CYS A CA 1
ATOM 887 C C . CYS A 1 119 ? -2.705 8.877 6.094 1.00 91.44 119 CYS A C 1
ATOM 889 O O . CYS A 1 119 ? -3.172 9.128 7.205 1.00 91.44 119 CYS A O 1
ATOM 891 N N . SER A 1 120 ? -2.841 7.670 5.534 1.00 91.75 120 SER A N 1
ATOM 892 C CA . SER A 1 120 ? -3.562 6.555 6.165 1.00 91.75 120 SER A CA 1
ATOM 893 C C . SER A 1 120 ? -2.736 5.772 7.198 1.00 91.75 120 SER A C 1
ATOM 895 O O . SER A 1 120 ? -3.303 5.050 8.022 1.00 91.75 120 SER A O 1
ATOM 897 N N . SER A 1 121 ? -1.411 5.956 7.222 1.00 92.25 121 SER A N 1
ATOM 898 C CA . SER A 1 121 ? -0.496 5.195 8.086 1.00 92.25 121 SER A CA 1
ATOM 899 C C . SER A 1 121 ? -0.784 5.401 9.576 1.00 92.25 121 SER A C 1
ATOM 901 O O . SER A 1 121 ? -0.942 4.440 10.330 1.00 92.25 121 SER A O 1
ATOM 903 N N . ILE A 1 122 ? -0.913 6.660 10.005 1.00 92.44 122 ILE A N 1
ATOM 904 C CA . ILE A 1 122 ? -1.189 7.010 11.406 1.00 92.44 122 ILE A CA 1
ATOM 905 C C . ILE A 1 122 ? -2.581 6.551 11.866 1.00 92.44 122 ILE A C 1
ATOM 907 O O . ILE A 1 122 ? -2.655 5.884 12.900 1.00 92.44 122 ILE A O 1
ATOM 911 N N . PRO A 1 123 ? -3.689 6.834 11.152 1.00 90.94 123 PRO A N 1
ATOM 912 C CA . PRO A 1 123 ? -5.000 6.337 11.566 1.00 90.94 123 PRO A CA 1
ATOM 913 C C . PRO A 1 123 ? -5.076 4.803 11.567 1.00 90.94 123 PRO A C 1
ATOM 915 O O . PRO A 1 123 ? -5.747 4.243 12.433 1.00 90.94 123 PRO A O 1
ATOM 918 N N . GLY A 1 124 ? -4.347 4.117 10.677 1.00 91.69 124 GLY A N 1
ATOM 919 C CA . GLY A 1 124 ? -4.202 2.659 10.706 1.00 91.69 124 GLY A CA 1
ATOM 920 C C . GLY A 1 124 ? -3.522 2.156 11.983 1.00 91.69 124 GLY A C 1
ATOM 921 O O . GLY A 1 124 ? -4.043 1.261 12.649 1.00 91.69 124 GLY A O 1
ATOM 922 N N . PHE A 1 125 ? -2.406 2.776 12.374 1.00 92.56 125 PHE A N 1
ATOM 923 C CA . PHE A 1 125 ? -1.702 2.446 13.616 1.00 92.56 125 PHE A CA 1
ATOM 924 C C . PHE A 1 125 ? -2.546 2.734 14.868 1.00 92.56 125 PHE A C 1
ATOM 926 O O . PHE A 1 125 ? -2.614 1.926 15.793 1.00 92.56 125 PHE A O 1
ATOM 933 N N . ILE A 1 126 ? -3.253 3.865 14.889 1.00 91.25 126 ILE A N 1
ATOM 934 C CA . ILE A 1 126 ? -4.146 4.227 15.995 1.00 91.25 126 ILE A CA 1
ATOM 935 C C . ILE A 1 126 ? -5.291 3.218 16.129 1.00 91.25 126 ILE A C 1
ATOM 937 O O . ILE A 1 126 ? -5.653 2.850 17.248 1.00 91.25 126 ILE A O 1
ATOM 941 N N . LEU A 1 127 ? -5.854 2.753 15.009 1.00 91.19 127 LEU A N 1
ATOM 942 C CA . LEU A 1 127 ? -6.905 1.739 15.014 1.00 91.19 127 LEU A CA 1
ATOM 943 C C . LEU A 1 127 ? -6.409 0.417 15.619 1.00 91.19 127 LEU A C 1
ATOM 945 O O . LEU A 1 127 ? -7.115 -0.160 16.444 1.00 91.19 127 LEU A O 1
ATOM 949 N N . LEU A 1 128 ? -5.187 -0.014 15.278 1.00 92.25 128 LEU A N 1
ATOM 950 C CA . LEU A 1 128 ? -4.553 -1.197 15.871 1.00 92.25 128 LEU A CA 1
ATOM 951 C C . LEU A 1 128 ? -4.485 -1.070 17.400 1.00 92.25 128 LEU A C 1
ATOM 953 O O . LEU A 1 128 ? -5.020 -1.916 18.113 1.00 92.25 128 LEU A O 1
ATOM 957 N N . ILE A 1 129 ? -3.909 0.022 17.908 1.00 92.06 129 ILE A N 1
ATOM 958 C CA . ILE A 1 129 ? -3.736 0.246 19.353 1.00 92.06 129 ILE A CA 1
ATOM 959 C C . ILE A 1 129 ? -5.078 0.339 20.095 1.00 92.06 129 ILE A C 1
ATOM 961 O O . ILE A 1 129 ? -5.164 -0.072 21.250 1.00 92.06 129 ILE A O 1
ATOM 965 N N . ARG A 1 130 ? -6.126 0.889 19.466 1.00 88.12 130 ARG A N 1
ATOM 966 C CA . ARG A 1 130 ? -7.468 0.989 20.073 1.00 88.12 130 ARG A CA 1
ATOM 967 C C . ARG A 1 130 ? -8.254 -0.315 20.051 1.00 88.12 130 ARG A C 1
ATOM 969 O O . ARG A 1 130 ? -9.219 -0.441 20.797 1.00 88.12 130 ARG A O 1
ATOM 976 N N . SER A 1 131 ? -7.874 -1.253 19.192 1.00 86.94 131 SER A N 1
ATOM 977 C CA . SER A 1 131 ? -8.544 -2.550 19.089 1.00 86.94 131 SER A CA 1
ATOM 978 C C . SER A 1 131 ? -8.108 -3.550 20.164 1.00 86.94 131 SER A C 1
ATOM 980 O O . SER A 1 131 ? -8.812 -4.530 20.391 1.00 86.94 131 SER A O 1
ATOM 982 N N . VAL A 1 132 ? -6.985 -3.285 20.840 1.00 92.69 132 VAL A N 1
ATOM 983 C CA . VAL A 1 132 ? -6.373 -4.178 21.831 1.00 92.69 132 VAL A CA 1
ATOM 984 C C . VAL A 1 132 ? -6.386 -3.575 23.235 1.00 92.69 132 VAL A C 1
ATOM 986 O O . VAL A 1 132 ? -6.446 -2.355 23.413 1.00 92.69 132 VAL A O 1
ATOM 989 N N . SER A 1 133 ? -6.333 -4.446 24.244 1.00 91.44 133 SER A N 1
ATOM 990 C CA . SER A 1 133 ? -6.271 -4.055 25.654 1.00 91.44 133 SER A CA 1
ATOM 991 C C . SER A 1 133 ? -4.976 -3.286 25.959 1.00 91.44 133 SER A C 1
ATOM 993 O O . SER A 1 133 ? -3.992 -3.380 25.224 1.00 91.44 133 SER A O 1
ATOM 995 N N . ALA A 1 134 ? -4.939 -2.526 27.059 1.00 91.00 134 ALA A N 1
ATOM 996 C CA . ALA A 1 134 ? -3.744 -1.773 27.447 1.00 91.00 134 ALA A CA 1
ATOM 997 C C . ALA A 1 134 ? -2.517 -2.665 27.719 1.00 91.00 134 ALA A C 1
ATOM 999 O O . ALA A 1 134 ? -1.402 -2.226 27.444 1.00 91.00 134 ALA A O 1
ATOM 1000 N N . SER A 1 135 ? -2.730 -3.898 28.192 1.00 93.81 135 SER A N 1
ATOM 1001 C CA . SER A 1 135 ? -1.669 -4.873 28.475 1.00 93.81 135 SER A CA 1
ATOM 1002 C C . SER A 1 135 ? -1.044 -5.443 27.196 1.00 93.81 135 SER A C 1
ATOM 1004 O O . SER A 1 135 ? 0.155 -5.705 27.152 1.00 93.81 135 SER A O 1
ATOM 1006 N N . ASP A 1 136 ? -1.824 -5.555 26.117 1.00 94.50 136 ASP A N 1
ATOM 1007 C CA . ASP A 1 136 ? -1.421 -6.310 24.920 1.00 94.50 136 ASP A CA 1
ATOM 1008 C C . ASP A 1 136 ? -0.897 -5.425 23.778 1.00 94.50 136 ASP A C 1
ATOM 1010 O O . ASP A 1 136 ? -0.546 -5.921 22.705 1.00 94.50 136 ASP A O 1
ATOM 1014 N N . LYS A 1 137 ? -0.812 -4.102 23.981 1.00 93.56 137 LYS A N 1
ATOM 1015 C CA . LYS A 1 137 ? -0.383 -3.142 22.944 1.00 93.56 137 LYS A CA 1
ATOM 1016 C C . LYS A 1 137 ? 0.993 -3.468 22.370 1.00 93.56 137 LYS A C 1
ATOM 1018 O O . LYS A 1 137 ? 1.159 -3.459 21.152 1.00 93.56 137 LYS A O 1
ATOM 1023 N N . GLY A 1 138 ? 1.967 -3.763 23.232 1.00 95.25 138 GLY A N 1
ATOM 1024 C CA . GLY A 1 138 ? 3.326 -4.101 22.801 1.00 95.25 138 GLY A CA 1
ATOM 1025 C C . GLY A 1 138 ? 3.361 -5.369 21.946 1.00 95.25 138 GLY A C 1
ATOM 1026 O O . GLY A 1 138 ? 3.988 -5.383 20.887 1.00 95.25 138 GLY A O 1
ATOM 1027 N N . ILE A 1 139 ? 2.607 -6.394 22.358 1.00 96.25 139 ILE A N 1
ATOM 1028 C CA . ILE A 1 139 ? 2.491 -7.669 21.639 1.00 96.25 139 ILE A CA 1
ATOM 1029 C C . ILE A 1 139 ? 1.849 -7.442 20.267 1.00 96.25 139 ILE A C 1
ATOM 1031 O O . ILE A 1 139 ? 2.388 -7.888 19.257 1.00 96.25 139 ILE A O 1
ATOM 1035 N N . ALA A 1 140 ? 0.746 -6.691 20.201 1.00 94.75 140 ALA A N 1
ATOM 1036 C CA . ALA A 1 140 ? 0.038 -6.409 18.954 1.00 94.75 140 ALA A CA 1
ATOM 1037 C C . ALA A 1 140 ? 0.908 -5.661 17.927 1.00 94.75 140 ALA A C 1
ATOM 1039 O O . ALA A 1 140 ? 0.925 -6.012 16.743 1.00 94.75 140 ALA A O 1
ATOM 1040 N N . VAL A 1 141 ? 1.655 -4.645 18.374 1.00 95.31 141 VAL A N 1
ATOM 1041 C CA . VAL A 1 141 ? 2.561 -3.865 17.515 1.00 95.31 141 VAL A CA 1
ATOM 1042 C C . VAL A 1 141 ? 3.726 -4.722 17.026 1.00 95.31 141 VAL A C 1
ATOM 1044 O O . VAL A 1 141 ? 4.033 -4.706 15.831 1.00 95.31 141 VAL A O 1
ATOM 1047 N N . GLY A 1 142 ? 4.346 -5.496 17.921 1.00 96.06 142 GLY A N 1
ATOM 1048 C CA . GLY A 1 142 ? 5.441 -6.400 17.574 1.00 96.06 142 GLY A CA 1
ATOM 1049 C C . GLY A 1 142 ? 5.004 -7.470 16.576 1.00 96.06 142 GLY A C 1
ATOM 1050 O O . GLY A 1 142 ? 5.645 -7.652 15.544 1.00 96.06 142 GLY A O 1
ATOM 1051 N N . PHE A 1 143 ? 3.858 -8.106 16.822 1.00 95.75 143 PHE A N 1
ATOM 1052 C CA . PHE A 1 143 ? 3.294 -9.134 15.950 1.00 95.75 143 PHE A CA 1
ATOM 1053 C C . PHE A 1 143 ? 2.929 -8.595 14.563 1.00 95.75 143 PHE A C 1
ATOM 1055 O O . PHE A 1 143 ? 3.281 -9.195 13.548 1.00 95.75 143 PHE A O 1
ATOM 1062 N N . THR A 1 144 ? 2.289 -7.423 14.500 1.00 93.75 144 THR A N 1
ATOM 1063 C CA . THR A 1 144 ? 1.955 -6.774 13.222 1.00 93.75 144 THR A CA 1
ATOM 1064 C C . THR A 1 144 ? 3.221 -6.437 12.432 1.00 93.75 144 THR A C 1
ATOM 1066 O O . THR A 1 144 ? 3.287 -6.691 11.230 1.00 93.75 144 THR A O 1
ATOM 1069 N N . SER A 1 145 ? 4.251 -5.914 13.106 1.00 94.12 145 SER A N 1
ATOM 1070 C CA . SER A 1 145 ? 5.533 -5.569 12.477 1.00 94.12 145 SER A CA 1
ATOM 1071 C C . SER A 1 145 ? 6.276 -6.810 11.980 1.00 94.12 145 SER A C 1
ATOM 1073 O O . SER A 1 145 ? 6.839 -6.800 10.885 1.00 94.12 145 SER A O 1
ATOM 1075 N N . PHE A 1 146 ? 6.233 -7.898 12.750 1.00 95.69 146 PHE A N 1
ATOM 1076 C CA . PHE A 1 146 ? 6.814 -9.184 12.378 1.00 95.69 146 PHE A CA 1
ATOM 1077 C C . PHE A 1 146 ? 6.155 -9.754 11.118 1.00 95.69 146 PHE A C 1
ATOM 1079 O O . PHE A 1 146 ? 6.853 -10.050 10.151 1.00 95.69 146 PHE A O 1
ATOM 1086 N N . ILE A 1 147 ? 4.818 -9.816 11.076 1.00 94.00 147 ILE A N 1
ATOM 1087 C CA . ILE A 1 147 ? 4.076 -10.278 9.892 1.00 94.00 147 ILE A CA 1
ATOM 1088 C C . ILE A 1 147 ? 4.372 -9.395 8.680 1.00 94.00 147 ILE A C 1
ATOM 1090 O O . ILE A 1 147 ? 4.643 -9.911 7.597 1.00 94.00 147 ILE A O 1
ATOM 1094 N N . PHE A 1 148 ? 4.348 -8.071 8.848 1.00 91.38 148 PHE A N 1
ATOM 1095 C CA . PHE A 1 148 ? 4.623 -7.140 7.755 1.00 91.38 148 PHE A CA 1
ATOM 1096 C C . PHE A 1 148 ? 6.042 -7.308 7.196 1.00 91.38 148 PHE A C 1
ATOM 1098 O O . PHE A 1 148 ? 6.258 -7.238 5.986 1.00 91.38 148 PHE A O 1
ATOM 1105 N N . THR A 1 149 ? 7.011 -7.587 8.065 1.00 93.62 149 THR A N 1
ATOM 1106 C CA . THR A 1 149 ? 8.398 -7.823 7.657 1.00 93.62 149 THR A CA 1
ATOM 1107 C C . THR A 1 149 ? 8.538 -9.154 6.917 1.00 93.62 149 THR A C 1
ATOM 1109 O O . THR A 1 149 ? 9.100 -9.198 5.822 1.00 93.62 149 THR A O 1
ATOM 1112 N N . LEU A 1 150 ? 7.977 -10.228 7.481 1.00 92.94 150 LEU A N 1
ATOM 1113 C CA . LEU A 1 150 ? 8.071 -11.572 6.916 1.00 92.94 150 LEU A CA 1
ATOM 1114 C C . LEU A 1 150 ? 7.323 -11.730 5.595 1.00 92.94 150 LEU A C 1
ATOM 1116 O O . LEU A 1 150 ? 7.834 -12.379 4.690 1.00 92.94 150 LEU A O 1
ATOM 1120 N N . LEU A 1 151 ? 6.114 -11.176 5.489 1.00 89.75 151 LEU A N 1
ATOM 1121 C CA . LEU A 1 151 ? 5.234 -11.379 4.334 1.00 89.75 151 LEU A CA 1
ATOM 1122 C C . LEU A 1 151 ? 5.195 -10.190 3.373 1.00 89.75 151 LEU A C 1
ATOM 1124 O O . LEU A 1 151 ? 4.722 -10.338 2.253 1.00 89.75 151 LEU A O 1
ATOM 1128 N N . GLY A 1 152 ? 5.652 -9.013 3.791 1.00 87.75 152 GLY A N 1
ATOM 1129 C CA . GLY A 1 152 ? 5.704 -7.824 2.943 1.00 87.75 152 GLY A CA 1
ATOM 1130 C C . GLY A 1 152 ? 7.116 -7.570 2.440 1.00 87.75 152 GLY A C 1
ATOM 1131 O O . GLY A 1 152 ? 7.397 -7.699 1.251 1.00 87.75 152 GLY A O 1
ATOM 1132 N N . TRP A 1 153 ? 8.019 -7.222 3.357 1.00 88.69 153 TRP A N 1
ATOM 1133 C CA . TRP A 1 153 ? 9.373 -6.777 3.009 1.00 88.69 153 TRP A CA 1
ATOM 1134 C C . TRP A 1 153 ? 10.244 -7.856 2.374 1.00 88.69 153 TRP A C 1
ATOM 1136 O O . TRP A 1 153 ? 10.997 -7.550 1.456 1.00 88.69 153 TRP A O 1
ATOM 1146 N N . PHE A 1 154 ? 10.158 -9.101 2.841 1.00 90.62 154 PHE A N 1
ATOM 1147 C CA . PHE A 1 154 ? 10.985 -10.179 2.305 1.00 90.62 154 PHE A CA 1
ATOM 1148 C C . PHE A 1 154 ? 10.493 -10.708 0.941 1.00 90.62 154 PHE A C 1
ATOM 1150 O O . PHE A 1 154 ? 11.259 -10.672 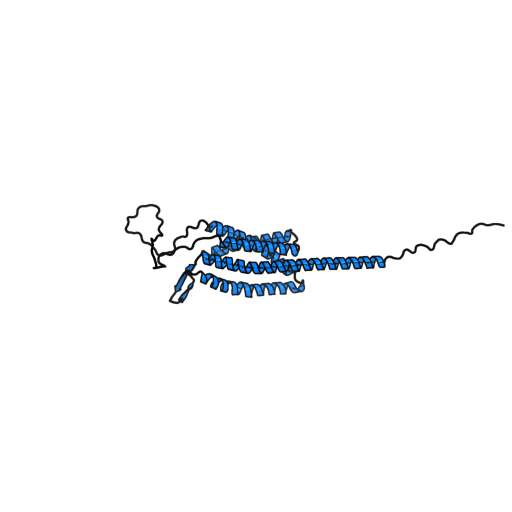-0.025 1.00 90.62 154 PHE A O 1
ATOM 1157 N N . PRO A 1 155 ? 9.232 -11.158 0.787 1.00 90.88 155 PRO A N 1
ATOM 1158 C CA . PRO A 1 155 ? 8.756 -11.690 -0.487 1.00 90.88 155 PRO A CA 1
ATOM 1159 C C . PRO A 1 155 ? 8.417 -10.593 -1.499 1.00 90.88 155 PRO A C 1
ATOM 1161 O O . PRO A 1 155 ? 8.388 -10.890 -2.689 1.00 90.88 155 PRO A O 1
ATOM 1164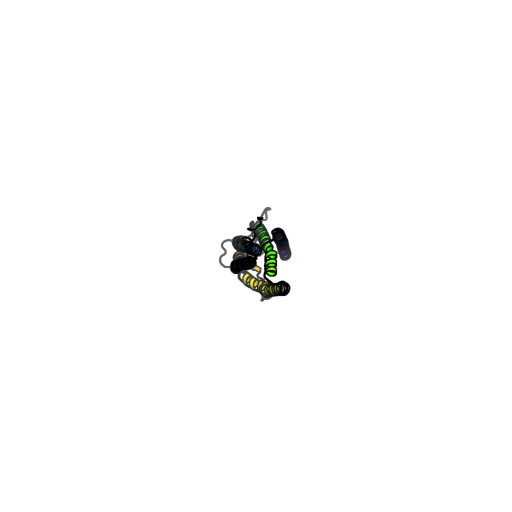 N N . GLY A 1 156 ? 8.193 -9.344 -1.072 1.00 88.94 156 GLY A N 1
ATOM 1165 C CA . GLY A 1 156 ? 7.860 -8.227 -1.957 1.00 88.94 156 GLY A CA 1
ATOM 1166 C C . GLY A 1 156 ? 8.877 -8.046 -3.090 1.00 88.94 156 GLY A C 1
ATOM 1167 O O . GLY A 1 156 ? 8.504 -8.214 -4.250 1.00 88.94 156 GLY A O 1
ATOM 1168 N N . PRO A 1 157 ? 10.165 -7.779 -2.802 1.00 89.31 157 PRO A N 1
ATOM 1169 C CA . PRO A 1 157 ? 11.194 -7.620 -3.829 1.00 89.31 157 PRO A CA 1
ATOM 1170 C C . PRO A 1 157 ? 11.381 -8.860 -4.708 1.00 89.31 157 PRO A C 1
ATOM 1172 O O . PRO A 1 157 ? 11.622 -8.726 -5.903 1.00 89.31 157 PRO A O 1
ATOM 1175 N N . VAL A 1 158 ? 11.238 -10.064 -4.146 1.00 92.06 158 VAL A N 1
ATOM 1176 C CA . VAL A 1 158 ? 11.386 -11.323 -4.896 1.00 92.06 158 VAL A CA 1
ATOM 1177 C C . VAL A 1 158 ? 10.228 -11.520 -5.876 1.00 92.06 158 VAL A C 1
ATOM 1179 O O . VAL A 1 158 ? 10.449 -11.849 -7.042 1.00 92.06 158 VAL A O 1
ATOM 1182 N N . LEU A 1 159 ? 8.993 -11.301 -5.418 1.00 91.31 159 LEU A N 1
ATOM 1183 C CA . LEU A 1 159 ? 7.788 -11.417 -6.232 1.00 91.31 159 LEU A CA 1
ATOM 1184 C C . LEU A 1 159 ? 7.774 -10.352 -7.328 1.00 91.31 159 LEU A C 1
ATOM 1186 O O . LEU A 1 159 ? 7.633 -10.686 -8.502 1.00 91.31 159 LEU A O 1
ATOM 1190 N N . TYR A 1 160 ? 7.981 -9.086 -6.957 1.00 90.25 160 TYR A N 1
ATOM 1191 C CA . TYR A 1 160 ? 8.034 -7.990 -7.919 1.00 90.25 160 TYR A CA 1
ATOM 1192 C C . TYR A 1 160 ? 9.214 -8.130 -8.881 1.00 90.25 160 TYR A C 1
ATOM 1194 O O . TYR A 1 160 ? 9.043 -7.829 -10.054 1.00 90.25 160 TYR A O 1
ATOM 1202 N N . GLY A 1 161 ? 10.361 -8.659 -8.444 1.00 90.44 161 GLY A N 1
ATOM 1203 C CA . GLY A 1 161 ? 11.481 -8.987 -9.330 1.00 90.44 161 GLY A CA 1
ATOM 1204 C C . GLY A 1 161 ? 11.069 -9.962 -10.433 1.00 90.44 161 GLY A C 1
ATOM 1205 O O . GLY A 1 161 ? 11.199 -9.645 -11.610 1.00 90.44 161 GLY A O 1
ATOM 1206 N N . LYS A 1 162 ? 10.447 -11.092 -10.066 1.00 90.81 162 LYS A N 1
ATOM 1207 C CA . LYS A 1 162 ? 9.960 -12.078 -11.048 1.00 90.81 162 LYS A CA 1
ATOM 1208 C C . LYS A 1 162 ? 8.881 -11.530 -11.979 1.00 90.81 162 LYS A C 1
ATOM 1210 O O . LYS A 1 162 ? 8.853 -11.886 -13.152 1.00 90.81 162 LYS A O 1
ATOM 1215 N N . ILE A 1 163 ? 7.978 -10.704 -11.457 1.00 92.12 163 ILE A N 1
ATOM 1216 C CA . ILE A 1 163 ? 6.916 -10.068 -12.245 1.00 92.12 163 ILE A CA 1
ATOM 1217 C C . ILE A 1 163 ? 7.520 -9.088 -13.263 1.00 92.12 163 ILE A C 1
ATOM 1219 O O . ILE A 1 163 ? 7.143 -9.089 -14.431 1.00 92.12 163 ILE A O 1
ATOM 1223 N N . ILE A 1 164 ? 8.489 -8.276 -12.838 1.00 90.50 164 ILE A N 1
ATOM 1224 C CA . ILE A 1 164 ? 9.190 -7.315 -13.697 1.00 90.50 164 ILE A CA 1
ATOM 1225 C C . ILE A 1 164 ? 9.981 -8.034 -14.796 1.00 90.50 164 ILE A C 1
ATOM 1227 O O . ILE A 1 164 ? 9.952 -7.602 -15.949 1.00 90.50 164 ILE A O 1
ATOM 1231 N N . ASP A 1 165 ? 10.628 -9.154 -14.471 1.00 90.81 165 ASP A N 1
ATOM 1232 C CA . ASP A 1 165 ? 11.403 -9.955 -15.424 1.00 90.81 165 ASP A CA 1
ATOM 1233 C C . ASP A 1 165 ? 10.558 -10.444 -16.618 1.00 90.81 165 ASP A C 1
ATOM 1235 O O . ASP A 1 165 ? 11.084 -10.609 -17.720 1.00 90.81 165 ASP A O 1
ATOM 1239 N N . GLN A 1 166 ? 9.237 -10.613 -16.455 1.00 89.12 166 GLN A N 1
ATOM 1240 C CA . GLN A 1 166 ? 8.323 -10.979 -17.550 1.00 89.12 166 GLN A CA 1
ATOM 1241 C C . GLN A 1 166 ? 8.140 -9.867 -18.592 1.00 89.12 166 GLN A C 1
ATOM 1243 O O . GLN A 1 166 ? 7.771 -10.145 -19.733 1.00 89.12 166 GLN A O 1
ATOM 1248 N N . ALA A 1 167 ? 8.391 -8.611 -18.221 1.00 90.25 167 ALA A N 1
ATOM 1249 C CA . ALA A 1 167 ? 8.377 -7.482 -19.146 1.00 90.25 167 ALA A CA 1
ATOM 1250 C C . ALA A 1 167 ? 9.725 -7.294 -19.865 1.00 90.25 167 ALA A C 1
ATOM 1252 O O . ALA A 1 167 ? 9.878 -6.330 -20.614 1.00 90.25 167 ALA A O 1
ATOM 1253 N N . CYS A 1 168 ? 10.716 -8.163 -19.638 1.00 89.50 168 CYS A N 1
ATOM 1254 C CA . CYS A 1 168 ? 12.035 -8.005 -20.234 1.00 89.50 168 CYS A CA 1
ATOM 1255 C C . CYS A 1 168 ? 12.028 -8.286 -21.744 1.00 89.50 168 CYS A C 1
ATOM 1257 O O . CYS A 1 168 ? 11.646 -9.371 -22.183 1.00 89.50 168 CYS A O 1
ATOM 1259 N N . LEU A 1 169 ? 12.507 -7.319 -22.531 1.00 85.31 169 LEU A N 1
ATOM 1260 C CA . LEU A 1 169 ? 12.721 -7.455 -23.975 1.00 85.31 169 LEU A CA 1
ATOM 1261 C C . LEU A 1 169 ? 14.154 -7.909 -24.280 1.00 85.31 169 LEU A C 1
ATOM 1263 O O . LEU A 1 169 ? 14.375 -8.769 -25.130 1.00 85.31 169 LEU A O 1
ATOM 1267 N N . LEU A 1 170 ? 15.140 -7.362 -23.564 1.00 83.44 170 LEU A N 1
ATOM 1268 C CA . LEU A 1 170 ? 16.553 -7.664 -23.786 1.00 83.44 170 LEU A CA 1
ATOM 1269 C C . LEU A 1 170 ? 17.266 -7.935 -22.465 1.00 83.44 170 LEU A C 1
ATOM 1271 O O . LEU A 1 170 ? 17.361 -7.058 -21.611 1.00 83.44 170 LEU A O 1
ATOM 1275 N N . TRP A 1 171 ? 17.842 -9.126 -22.333 1.00 85.69 171 TRP A N 1
ATOM 1276 C CA . TRP A 1 171 ? 18.678 -9.493 -21.194 1.00 85.69 171 TRP A CA 1
ATOM 1277 C C . TRP A 1 171 ? 20.119 -9.029 -21.406 1.00 85.69 171 TRP A C 1
ATOM 1279 O O . TRP A 1 171 ? 20.710 -9.293 -22.452 1.00 85.69 171 TRP A O 1
ATOM 1289 N N . SER A 1 172 ? 20.719 -8.383 -20.402 1.00 82.12 172 SER A N 1
ATOM 1290 C CA . SER A 1 172 ? 22.167 -8.173 -20.402 1.00 82.12 172 SER A CA 1
ATOM 1291 C C . SER A 1 172 ? 22.846 -9.507 -20.104 1.00 82.12 172 SER A C 1
ATOM 1293 O O . SER A 1 172 ? 22.548 -10.132 -19.088 1.00 82.12 172 SER A O 1
ATOM 1295 N N . SER A 1 173 ? 23.758 -9.959 -20.964 1.00 79.81 173 SER A N 1
ATOM 1296 C CA . SER A 1 173 ? 24.619 -11.102 -20.654 1.00 79.81 173 SER A CA 1
ATOM 1297 C C . SER A 1 173 ? 26.013 -10.613 -20.289 1.00 79.81 173 SER A C 1
ATOM 1299 O O . SER A 1 173 ? 26.603 -9.793 -20.992 1.00 79.81 173 SER A O 1
ATOM 1301 N N . LYS A 1 174 ? 26.548 -11.122 -19.179 1.00 78.38 174 LYS A N 1
ATOM 1302 C CA . LYS A 1 174 ? 27.963 -10.979 -18.827 1.00 78.38 174 LYS A CA 1
ATOM 1303 C C . LYS A 1 174 ? 28.558 -12.375 -18.736 1.00 78.38 174 LYS A C 1
ATOM 1305 O O . LYS A 1 174 ? 28.061 -13.195 -17.968 1.00 78.38 174 LYS A O 1
ATOM 1310 N N . CYS A 1 175 ? 29.604 -12.637 -19.519 1.00 73.62 175 CYS A N 1
ATOM 1311 C CA . CYS A 1 175 ? 30.350 -13.899 -19.502 1.00 73.62 175 CYS A CA 1
ATOM 1312 C C . CYS A 1 175 ? 29.443 -15.146 -19.569 1.00 73.62 175 CYS A C 1
ATOM 1314 O O . CYS A 1 175 ? 29.520 -16.019 -18.710 1.00 73.62 175 CYS A O 1
ATOM 1316 N N . ASN A 1 176 ? 28.560 -15.205 -20.573 1.00 76.88 176 ASN A N 1
ATOM 1317 C CA . ASN A 1 176 ? 27.649 -16.328 -20.847 1.00 76.88 176 ASN A CA 1
ATOM 1318 C C . ASN A 1 176 ? 26.556 -16.606 -19.790 1.00 76.88 176 ASN A C 1
ATOM 1320 O O . ASN A 1 176 ? 25.790 -17.554 -19.939 1.00 76.88 176 ASN A O 1
ATOM 1324 N N . ASN A 1 177 ? 26.433 -15.766 -18.757 1.00 79.38 177 ASN A N 1
ATOM 1325 C CA . ASN A 1 177 ? 25.368 -15.853 -17.758 1.00 79.38 177 ASN A CA 1
ATOM 1326 C C . ASN A 1 177 ? 24.287 -14.791 -17.999 1.00 79.38 177 ASN A C 1
ATOM 1328 O O . ASN A 1 177 ? 24.562 -13.707 -18.530 1.00 79.38 177 ASN A O 1
ATOM 1332 N N . LYS A 1 178 ? 23.047 -15.100 -17.597 1.00 80.88 178 LYS A N 1
ATOM 1333 C CA . LYS A 1 178 ? 21.927 -14.146 -17.606 1.00 80.88 178 LYS A CA 1
ATOM 1334 C C . LYS A 1 178 ? 22.151 -13.099 -16.510 1.00 80.88 178 LYS A C 1
ATOM 1336 O O . LYS A 1 178 ? 22.255 -13.451 -15.339 1.00 80.88 178 LYS A O 1
ATOM 1341 N N . GLY A 1 179 ? 22.268 -11.834 -16.898 1.00 84.62 179 GLY A N 1
ATOM 1342 C CA . GLY A 1 179 ? 22.368 -10.686 -15.999 1.00 84.62 179 GLY A CA 1
ATOM 1343 C C . GLY A 1 179 ? 21.025 -9.976 -15.824 1.00 84.62 179 GLY A C 1
ATOM 1344 O O . GLY A 1 179 ? 19.970 -10.557 -16.057 1.00 84.62 179 GLY A O 1
ATOM 1345 N N . ALA A 1 180 ? 21.060 -8.705 -15.419 1.00 85.19 180 ALA A N 1
ATOM 1346 C CA . ALA A 1 180 ? 19.859 -7.878 -15.322 1.00 85.19 180 ALA A CA 1
ATOM 1347 C C . ALA A 1 180 ? 19.273 -7.577 -16.711 1.00 85.19 180 ALA A C 1
ATOM 1349 O O . ALA A 1 180 ? 20.002 -7.504 -17.705 1.00 85.19 180 ALA A O 1
ATOM 1350 N N . CYS A 1 181 ? 17.964 -7.357 -16.781 1.00 87.25 181 CYS A N 1
ATOM 1351 C CA . CYS A 1 181 ? 17.348 -6.900 -18.016 1.00 87.25 181 CYS A CA 1
ATOM 1352 C C . CYS A 1 181 ? 17.861 -5.499 -18.395 1.00 87.25 181 CYS A C 1
ATOM 1354 O O . CYS A 1 181 ? 17.912 -4.593 -17.561 1.00 87.25 181 CYS A O 1
ATOM 1356 N N . ALA A 1 182 ? 18.249 -5.339 -19.657 1.00 82.50 182 ALA A N 1
ATOM 1357 C CA . ALA A 1 182 ? 18.757 -4.097 -20.222 1.00 82.50 182 ALA A CA 1
ATOM 1358 C C . ALA A 1 182 ? 17.629 -3.199 -20.754 1.00 82.50 182 ALA A C 1
ATOM 1360 O O . ALA A 1 182 ? 17.732 -1.979 -20.647 1.00 82.50 182 ALA A O 1
ATOM 1361 N N . LEU A 1 183 ? 16.556 -3.790 -21.301 1.00 83.25 183 LEU A N 1
ATOM 1362 C CA . LEU A 1 183 ? 15.371 -3.055 -21.747 1.00 83.25 183 LEU A CA 1
ATOM 1363 C C . LEU A 1 183 ? 14.077 -3.781 -21.380 1.00 83.25 183 LEU A C 1
ATOM 1365 O O . LEU A 1 183 ? 13.899 -4.953 -21.714 1.00 83.25 183 LEU A O 1
ATOM 1369 N N . TYR A 1 184 ? 13.154 -3.035 -20.778 1.00 87.19 184 TYR A N 1
ATOM 1370 C CA . TYR A 1 184 ? 11.809 -3.491 -20.450 1.00 87.19 184 TYR A CA 1
ATOM 1371 C C . TYR A 1 184 ? 10.763 -2.913 -21.402 1.00 87.19 184 TYR A C 1
ATOM 1373 O O . TYR A 1 184 ? 10.869 -1.776 -21.863 1.00 87.19 184 TYR A O 1
ATOM 1381 N N . ASP A 1 185 ? 9.707 -3.687 -21.622 1.00 87.56 185 ASP A N 1
ATOM 1382 C CA . ASP A 1 185 ? 8.474 -3.217 -22.231 1.00 87.56 185 ASP A CA 1
ATOM 1383 C C . ASP A 1 185 ? 7.707 -2.335 -21.230 1.00 87.56 185 ASP A C 1
ATOM 1385 O O . ASP A 1 185 ? 7.123 -2.835 -20.270 1.00 87.56 185 ASP A O 1
ATOM 1389 N N . ASN A 1 186 ? 7.697 -1.018 -21.450 1.00 85.50 186 ASN A N 1
ATOM 1390 C CA . ASN A 1 186 ? 7.021 -0.028 -20.613 1.00 85.50 186 ASN A CA 1
ATOM 1391 C C . ASN A 1 186 ? 5.518 -0.293 -20.458 1.00 85.50 186 ASN A C 1
ATOM 1393 O O . ASN A 1 186 ? 4.956 0.051 -19.418 1.00 85.50 186 ASN A O 1
ATOM 1397 N N . TYR A 1 187 ? 4.838 -0.853 -21.464 1.00 87.19 187 TYR A N 1
ATOM 1398 C CA . TYR A 1 187 ? 3.414 -1.172 -21.354 1.00 87.19 187 TYR A CA 1
ATOM 1399 C C . TYR A 1 187 ? 3.211 -2.351 -20.403 1.00 87.19 187 TYR A C 1
ATOM 1401 O O . TYR A 1 187 ? 2.526 -2.212 -19.388 1.00 87.19 187 TYR A O 1
ATOM 1409 N N . LYS A 1 188 ? 3.883 -3.480 -20.661 1.00 89.38 188 LYS A N 1
ATOM 1410 C CA . LYS A 1 188 ? 3.796 -4.665 -19.790 1.00 89.38 188 LYS A CA 1
ATOM 1411 C C . LYS A 1 188 ? 4.275 -4.362 -18.376 1.00 89.38 188 LYS A C 1
ATOM 1413 O O . LYS A 1 188 ? 3.629 -4.763 -17.417 1.00 89.38 188 LYS A O 1
ATOM 1418 N N . PHE A 1 189 ? 5.354 -3.596 -18.241 1.00 90.00 189 PHE A N 1
ATOM 1419 C CA . PHE A 1 189 ? 5.899 -3.184 -16.953 1.00 90.00 189 PHE A CA 1
ATOM 1420 C C . PHE A 1 189 ? 4.863 -2.415 -16.121 1.00 90.00 189 PHE A C 1
ATOM 1422 O O . PHE A 1 189 ? 4.620 -2.766 -14.968 1.00 90.00 189 PHE A O 1
ATOM 1429 N N . ARG A 1 190 ? 4.189 -1.410 -16.703 1.00 89.31 190 ARG A N 1
ATOM 1430 C CA . ARG A 1 190 ? 3.130 -0.650 -16.011 1.00 89.31 190 ARG A CA 1
ATOM 1431 C C . ARG A 1 190 ? 1.941 -1.530 -15.639 1.00 89.31 190 ARG A C 1
ATOM 1433 O O . ARG A 1 190 ? 1.502 -1.485 -14.492 1.00 89.31 190 ARG A O 1
ATOM 1440 N N . MET A 1 191 ? 1.458 -2.345 -16.577 1.00 90.00 191 MET A N 1
ATOM 1441 C CA . MET A 1 191 ? 0.342 -3.268 -16.341 1.00 90.00 191 MET A CA 1
ATOM 1442 C C . MET A 1 191 ? 0.659 -4.243 -15.206 1.00 90.00 191 MET A C 1
ATOM 1444 O O . MET A 1 191 ? -0.172 -4.471 -14.335 1.00 90.00 191 MET A O 1
ATOM 1448 N N . PHE A 1 192 ? 1.874 -4.781 -15.164 1.00 92.50 192 PHE A N 1
ATOM 1449 C CA . PHE A 1 192 ? 2.279 -5.712 -14.123 1.00 92.50 192 PHE A CA 1
ATOM 1450 C C . PHE A 1 192 ? 2.451 -5.047 -12.756 1.00 92.50 192 PHE A C 1
ATOM 1452 O O . PHE A 1 192 ? 1.942 -5.575 -11.769 1.00 92.50 192 PHE A O 1
ATOM 1459 N N . ILE A 1 193 ? 3.102 -3.884 -12.673 1.00 90.62 193 ILE A N 1
ATOM 1460 C CA . ILE A 1 193 ? 3.294 -3.176 -11.399 1.00 90.62 193 ILE A CA 1
ATOM 1461 C C . ILE A 1 193 ? 1.959 -2.680 -10.835 1.00 90.62 193 ILE A C 1
ATOM 1463 O O . ILE A 1 193 ? 1.586 -3.032 -9.710 1.00 90.62 193 ILE A O 1
ATOM 1467 N N . TYR A 1 194 ? 1.228 -1.875 -11.609 1.00 92.06 194 TYR A N 1
ATOM 1468 C CA . TYR A 1 194 ? 0.006 -1.224 -11.139 1.00 92.06 194 TYR A CA 1
ATOM 1469 C C . TYR A 1 194 ? -1.193 -2.169 -11.146 1.00 92.06 194 TYR A C 1
ATOM 1471 O O . TYR A 1 194 ? -2.022 -2.091 -10.244 1.00 92.06 194 TYR A O 1
ATOM 1479 N N . GLY A 1 195 ? -1.260 -3.111 -12.090 1.00 92.12 195 GLY A N 1
ATOM 1480 C CA . GLY A 1 195 ? -2.312 -4.126 -12.127 1.00 92.12 195 GLY A CA 1
ATOM 1481 C C . GLY A 1 195 ? -2.210 -5.113 -10.966 1.00 92.12 195 GLY A C 1
ATOM 1482 O O . GLY A 1 195 ? -3.212 -5.362 -10.296 1.00 92.12 195 GLY A O 1
ATOM 1483 N N . THR A 1 196 ? -1.006 -5.609 -10.646 1.00 91.81 196 THR A N 1
ATOM 1484 C CA . THR A 1 196 ? -0.818 -6.484 -9.471 1.00 91.81 196 THR A CA 1
ATOM 1485 C C . THR A 1 196 ? -1.116 -5.730 -8.174 1.00 91.81 196 THR A C 1
ATOM 1487 O O . THR A 1 196 ? -1.811 -6.255 -7.304 1.00 91.81 196 THR A O 1
ATOM 1490 N N . SER A 1 197 ? -0.659 -4.476 -8.059 1.00 91.69 197 SER A N 1
ATOM 1491 C CA . SER A 1 197 ? -0.959 -3.624 -6.899 1.00 91.69 197 SER A CA 1
ATOM 1492 C C . SER A 1 197 ? -2.464 -3.396 -6.736 1.00 91.69 197 SER A C 1
ATOM 1494 O O . SER A 1 197 ? -3.001 -3.587 -5.647 1.00 91.69 197 SER A O 1
ATOM 1496 N N . ALA A 1 198 ? -3.169 -3.054 -7.819 1.00 92.88 198 ALA A N 1
ATOM 1497 C CA . ALA A 1 198 ? -4.616 -2.864 -7.808 1.00 92.88 198 ALA A CA 1
ATOM 1498 C C . ALA A 1 198 ? -5.354 -4.145 -7.389 1.00 92.88 198 ALA A C 1
ATOM 1500 O O . ALA A 1 198 ? -6.229 -4.084 -6.529 1.00 92.88 198 ALA A O 1
ATOM 1501 N N . ALA A 1 199 ? -4.968 -5.305 -7.931 1.00 93.06 199 ALA A N 1
ATOM 1502 C CA . ALA A 1 199 ? -5.579 -6.588 -7.588 1.00 93.06 199 ALA A CA 1
ATOM 1503 C C . ALA A 1 199 ? -5.431 -6.924 -6.092 1.00 93.06 199 ALA A C 1
ATOM 1505 O O . ALA A 1 199 ? -6.408 -7.294 -5.438 1.00 93.06 199 ALA A O 1
ATOM 1506 N N . LEU A 1 200 ? -4.235 -6.735 -5.524 1.00 92.06 200 LEU A N 1
ATOM 1507 C CA . LEU A 1 200 ? -3.995 -6.938 -4.091 1.00 92.06 200 LEU A CA 1
ATOM 1508 C C . LEU A 1 200 ? -4.799 -5.948 -3.235 1.00 92.06 200 LEU A C 1
ATOM 1510 O O . LEU A 1 200 ? -5.416 -6.335 -2.239 1.00 92.06 200 LEU A O 1
ATOM 1514 N N . ASN A 1 201 ? -4.848 -4.682 -3.649 1.00 92.69 201 ASN A N 1
ATOM 1515 C CA . ASN A 1 201 ? -5.575 -3.633 -2.939 1.00 92.69 201 ASN A CA 1
ATOM 1516 C C . ASN A 1 201 ? -7.095 -3.829 -2.952 1.00 92.69 201 ASN A C 1
ATOM 1518 O O . ASN A 1 201 ? -7.746 -3.479 -1.971 1.00 92.69 201 ASN A O 1
ATOM 1522 N N . VAL A 1 202 ? -7.673 -4.440 -3.991 1.00 95.69 202 VAL A N 1
ATOM 1523 C CA . VAL A 1 202 ? -9.099 -4.822 -4.003 1.00 95.69 202 VAL A CA 1
ATOM 1524 C C . VAL A 1 202 ? -9.404 -5.835 -2.895 1.00 95.69 202 VAL A C 1
ATOM 1526 O O . VAL A 1 202 ? -10.399 -5.692 -2.181 1.00 95.69 202 VAL A O 1
ATOM 1529 N N . GLY A 1 203 ? -8.526 -6.821 -2.687 1.00 95.44 203 GLY A N 1
ATOM 1530 C CA . GLY A 1 203 ? -8.658 -7.772 -1.579 1.00 95.44 203 GLY A CA 1
ATOM 1531 C C . GLY A 1 203 ? -8.586 -7.081 -0.214 1.00 95.44 203 GLY A C 1
ATOM 1532 O O . GLY A 1 203 ? -9.431 -7.308 0.655 1.00 95.44 203 GLY A O 1
ATOM 1533 N N . VAL A 1 204 ? -7.622 -6.171 -0.041 1.00 93.56 204 VAL A N 1
ATOM 1534 C CA . VAL A 1 204 ? -7.484 -5.375 1.190 1.00 93.56 204 VAL A CA 1
ATOM 1535 C C . VAL A 1 204 ? -8.711 -4.495 1.423 1.00 93.56 204 VAL A C 1
ATOM 1537 O O . VAL A 1 204 ? -9.212 -4.440 2.546 1.00 93.56 204 VAL A O 1
ATOM 1540 N N . PHE A 1 205 ? -9.232 -3.850 0.380 1.00 96.00 205 PHE A N 1
ATOM 1541 C CA . PHE A 1 205 ? -10.452 -3.053 0.443 1.00 96.00 205 PHE A CA 1
ATOM 1542 C C . PHE A 1 205 ? -11.637 -3.884 0.950 1.00 96.00 205 PHE A C 1
ATOM 1544 O O . PHE A 1 205 ? -12.324 -3.461 1.881 1.00 96.00 205 PHE A O 1
ATOM 1551 N N . GLY A 1 206 ? -11.818 -5.103 0.431 1.00 96.56 206 GLY A N 1
ATOM 1552 C CA . GLY A 1 206 ? -12.830 -6.040 0.924 1.00 96.56 206 GLY A CA 1
ATOM 1553 C C . GLY A 1 206 ? -12.684 -6.328 2.422 1.00 96.56 206 GLY A C 1
ATOM 1554 O O . GLY A 1 206 ? -13.655 -6.228 3.173 1.00 96.56 206 GLY A O 1
ATOM 1555 N N . LEU A 1 207 ? -11.459 -6.586 2.895 1.00 95.50 207 LEU A N 1
ATOM 1556 C CA . LEU A 1 207 ? -11.191 -6.784 4.325 1.00 95.50 207 LEU A CA 1
ATOM 1557 C C . LEU A 1 207 ? -11.498 -5.532 5.160 1.00 95.50 207 LEU A C 1
ATOM 1559 O O . LEU A 1 207 ? -12.053 -5.655 6.252 1.00 95.50 207 LEU A O 1
ATOM 1563 N N . LYS A 1 208 ? -11.193 -4.324 4.663 1.00 94.44 208 LYS A N 1
ATOM 1564 C CA . LYS A 1 208 ? -11.544 -3.062 5.342 1.00 94.44 208 LYS A CA 1
ATOM 1565 C C . LYS A 1 208 ? -13.057 -2.866 5.438 1.00 94.44 208 LYS A C 1
ATOM 1567 O O . LYS A 1 208 ? -13.543 -2.424 6.477 1.00 94.44 208 LYS A O 1
ATOM 1572 N N . VAL A 1 209 ? -13.803 -3.232 4.397 1.00 96.00 209 VAL A N 1
ATOM 1573 C CA . VAL A 1 209 ? -15.272 -3.194 4.395 1.00 96.00 209 VAL A CA 1
ATOM 1574 C C . VAL A 1 209 ? -15.842 -4.184 5.415 1.00 96.00 209 VAL A C 1
ATOM 1576 O O . VAL A 1 209 ? -16.695 -3.807 6.217 1.00 96.00 209 VAL A O 1
ATOM 1579 N N . VAL A 1 210 ? -15.324 -5.415 5.476 1.00 95.94 210 VAL A N 1
ATOM 1580 C CA . VAL A 1 210 ? -15.712 -6.387 6.515 1.00 95.94 210 VAL A CA 1
ATOM 1581 C C . VAL A 1 210 ? -15.404 -5.843 7.915 1.00 95.94 210 VAL A C 1
ATOM 1583 O O . VAL A 1 210 ? -16.265 -5.888 8.793 1.00 95.94 210 VAL A O 1
ATOM 1586 N N . GLN A 1 211 ? -14.219 -5.257 8.123 1.00 93.12 211 GLN A N 1
ATOM 1587 C CA . GLN A 1 211 ? -13.859 -4.599 9.386 1.00 93.12 211 GLN A CA 1
ATOM 1588 C C . GLN A 1 211 ? -14.839 -3.478 9.755 1.00 93.12 211 GLN A C 1
ATOM 1590 O O . GLN A 1 211 ? -15.210 -3.359 10.921 1.00 93.12 211 GLN A O 1
ATOM 1595 N N . PHE A 1 212 ? -15.291 -2.683 8.783 1.00 94.75 212 PHE A N 1
ATOM 1596 C CA . PHE A 1 212 ? -16.290 -1.637 9.001 1.00 94.75 212 PHE A CA 1
ATOM 1597 C C . PHE A 1 212 ? -17.631 -2.202 9.472 1.00 94.75 212 PHE A C 1
ATOM 1599 O O . PHE A 1 212 ? -18.176 -1.712 10.463 1.00 94.75 212 PHE A O 1
ATOM 1606 N N . PHE A 1 213 ? -18.135 -3.259 8.829 1.00 94.56 213 PHE A N 1
ATOM 1607 C CA . PHE A 1 213 ? -19.381 -3.909 9.243 1.00 94.56 213 PHE A CA 1
ATOM 1608 C C . PHE A 1 213 ? -19.279 -4.532 10.640 1.00 94.56 213 PHE A C 1
ATOM 1610 O O . PHE A 1 213 ? -20.181 -4.351 11.458 1.00 94.56 213 PHE A O 1
ATOM 1617 N N . LEU A 1 214 ? -18.171 -5.212 10.951 1.00 92.50 214 LEU A N 1
ATOM 1618 C CA . LEU A 1 214 ? -17.942 -5.787 12.280 1.00 92.50 214 LEU A CA 1
ATOM 1619 C C . LEU A 1 214 ? -17.827 -4.706 13.363 1.00 92.50 214 LEU A C 1
ATOM 1621 O O . LEU A 1 214 ? -18.392 -4.861 14.446 1.00 92.50 214 LEU A O 1
ATOM 1625 N N . ALA A 1 215 ? -17.138 -3.599 13.071 1.00 90.31 215 ALA A N 1
ATOM 1626 C CA . ALA A 1 215 ? -17.005 -2.477 13.995 1.00 90.31 215 ALA A CA 1
ATOM 1627 C C . ALA A 1 215 ? -18.354 -1.800 14.264 1.00 90.31 215 ALA A C 1
ATOM 1629 O O . ALA A 1 215 ? -18.692 -1.569 15.421 1.00 90.31 215 ALA A O 1
ATOM 1630 N N . ARG A 1 216 ? -19.148 -1.549 13.213 1.00 90.69 216 ARG A N 1
ATOM 1631 C CA . ARG A 1 216 ? -20.515 -1.022 13.325 1.00 90.69 216 ARG A CA 1
ATOM 1632 C C . ARG A 1 216 ? -21.382 -1.909 14.201 1.00 90.69 216 ARG A C 1
ATOM 1634 O O . ARG A 1 216 ? -21.924 -1.426 15.188 1.00 90.69 216 ARG A O 1
ATOM 1641 N N . LYS A 1 217 ? -21.413 -3.207 13.890 1.00 90.44 217 LYS A N 1
ATOM 1642 C CA . LYS A 1 217 ? -22.187 -4.186 14.649 1.00 90.44 217 LYS A CA 1
ATOM 1643 C C . LYS A 1 217 ? -21.791 -4.147 16.128 1.00 90.44 217 LYS A C 1
ATOM 1645 O O . LYS A 1 217 ? -22.661 -4.038 16.977 1.00 90.44 217 LYS A O 1
ATOM 1650 N N . LYS A 1 218 ? -20.488 -4.173 16.445 1.00 88.44 218 LYS A N 1
ATOM 1651 C CA . LYS A 1 218 ? -19.983 -4.100 17.829 1.00 88.44 218 LYS A CA 1
ATOM 1652 C C . LYS A 1 218 ? -20.427 -2.829 18.559 1.00 88.44 218 LYS A C 1
ATOM 1654 O O . LYS A 1 218 ? -20.813 -2.922 19.719 1.00 88.44 218 LYS A O 1
ATOM 1659 N N . THR A 1 219 ? -20.368 -1.670 17.901 1.00 86.19 219 THR A N 1
ATOM 1660 C CA . THR A 1 219 ? -20.837 -0.408 18.490 1.00 86.19 219 THR A CA 1
ATOM 1661 C C . THR A 1 219 ? -22.332 -0.455 18.796 1.00 86.19 219 THR A C 1
ATOM 1663 O O . THR A 1 219 ? -22.735 -0.037 19.879 1.00 86.19 219 THR A O 1
ATOM 1666 N N . ASP A 1 220 ? -23.134 -1.031 17.902 1.00 85.38 220 ASP A N 1
ATOM 1667 C CA . ASP A 1 220 ? -24.576 -1.163 18.115 1.00 85.38 220 ASP A CA 1
ATOM 1668 C C . ASP A 1 220 ? -24.880 -2.087 19.324 1.00 85.38 220 ASP A C 1
ATOM 1670 O O . ASP A 1 220 ? -25.666 -1.706 20.189 1.00 85.38 220 ASP A O 1
ATOM 1674 N N . TRP A 1 221 ? -24.178 -3.226 19.487 1.00 72.62 221 TRP A N 1
ATOM 1675 C CA . TRP A 1 221 ? -24.313 -4.086 20.687 1.00 72.62 221 TRP A CA 1
ATOM 1676 C C . TRP A 1 221 ? -23.937 -3.370 21.986 1.00 72.62 221 TRP A C 1
ATOM 1678 O O . TRP A 1 221 ? -24.582 -3.583 23.009 1.00 72.62 221 TRP A O 1
ATOM 1688 N N . SER A 1 222 ? -22.878 -2.552 21.970 1.00 83.81 222 SER A N 1
ATOM 1689 C CA . SER A 1 222 ? -22.455 -1.830 23.177 1.00 83.81 222 SER A CA 1
ATOM 1690 C C . SER A 1 222 ? -23.467 -0.773 23.610 1.00 83.81 222 SER A C 1
ATOM 1692 O O . SER A 1 222 ? -23.678 -0.603 24.805 1.00 83.81 222 SER A O 1
ATOM 1694 N N . ILE A 1 223 ? -24.116 -0.103 22.652 1.00 86.00 223 ILE A N 1
ATOM 1695 C CA . ILE A 1 223 ? -25.157 0.891 22.942 1.00 86.00 223 ILE A CA 1
ATOM 1696 C C . ILE A 1 223 ? -26.395 0.199 23.520 1.00 86.00 223 ILE A C 1
ATOM 1698 O O . ILE A 1 223 ? -26.951 0.670 24.509 1.00 86.00 223 ILE A O 1
ATOM 1702 N N . GLU A 1 224 ? -26.797 -0.937 22.943 1.00 86.81 224 GLU A N 1
ATOM 1703 C CA . GLU A 1 224 ? -27.952 -1.702 23.425 1.00 86.81 224 GLU A CA 1
ATOM 1704 C C . GLU A 1 224 ? -27.730 -2.253 24.841 1.00 86.81 224 GLU A C 1
ATOM 1706 O O . GLU A 1 224 ? -28.616 -2.174 25.693 1.00 86.81 224 GLU A O 1
ATOM 1711 N N . ALA A 1 225 ? -26.524 -2.754 25.127 1.00 85.00 225 ALA A N 1
ATOM 1712 C CA . ALA A 1 225 ? -26.155 -3.221 26.460 1.00 85.00 225 ALA A CA 1
ATOM 1713 C C . ALA A 1 225 ? -26.201 -2.087 27.498 1.00 85.00 225 ALA A C 1
ATOM 1715 O O . ALA A 1 225 ? -26.783 -2.267 28.565 1.00 85.00 225 ALA A O 1
ATOM 1716 N N . GLU A 1 226 ? -25.658 -0.908 27.167 1.00 88.19 226 GLU A N 1
ATOM 1717 C CA . GLU A 1 226 ? -25.694 0.261 28.056 1.00 88.19 226 GLU A CA 1
ATOM 1718 C C . GLU A 1 226 ? -27.132 0.744 28.300 1.00 88.19 226 GLU A C 1
ATOM 1720 O O . GLU A 1 226 ? -27.480 1.124 29.417 1.00 88.19 226 GLU A O 1
ATOM 1725 N N . LYS A 1 227 ? -27.993 0.703 27.275 1.00 89.88 227 LYS A N 1
ATOM 1726 C CA . LYS A 1 227 ? -29.411 1.051 27.412 1.00 89.88 227 LYS A CA 1
ATOM 1727 C C . LYS A 1 227 ? -30.145 0.069 28.329 1.00 89.88 227 LYS A C 1
ATOM 1729 O O . LYS A 1 227 ? -30.832 0.504 29.247 1.00 89.88 227 LYS A O 1
ATOM 1734 N N . THR A 1 228 ? -29.922 -1.231 28.134 1.00 90.12 228 THR A N 1
ATOM 1735 C CA . THR A 1 228 ? -30.497 -2.293 28.974 1.00 90.12 228 THR A CA 1
ATOM 1736 C C . THR A 1 228 ? -30.053 -2.154 30.434 1.00 90.12 228 THR A C 1
ATOM 1738 O O . THR A 1 228 ? -30.833 -2.380 31.354 1.00 90.12 228 THR A O 1
ATOM 1741 N N . GLU A 1 229 ? -28.791 -1.788 30.674 1.00 91.31 229 GLU A N 1
ATOM 1742 C CA . GLU A 1 229 ? -28.266 -1.573 32.025 1.00 91.31 229 GLU A CA 1
ATOM 1743 C C . GLU A 1 229 ? -28.865 -0.323 32.684 1.00 91.31 229 GLU A C 1
ATOM 1745 O O . GLU A 1 229 ? -29.253 -0.378 33.849 1.00 91.31 229 GLU A O 1
ATOM 1750 N N . LYS A 1 230 ? -29.035 0.775 31.935 1.00 91.25 230 LYS A N 1
ATOM 1751 C CA . LYS A 1 230 ? -29.727 1.978 32.427 1.00 91.25 230 LYS A CA 1
ATOM 1752 C C . LYS A 1 230 ? -31.189 1.711 32.774 1.00 91.25 230 LYS A C 1
ATOM 1754 O O . LYS A 1 230 ? -31.628 2.156 33.827 1.00 91.25 230 LYS A O 1
ATOM 1759 N N . GLU A 1 231 ? -31.908 0.960 31.939 1.00 91.88 231 GLU A N 1
ATOM 1760 C CA . GLU A 1 231 ? -33.300 0.567 32.203 1.00 91.88 231 GLU A CA 1
ATOM 1761 C C . GLU A 1 231 ? -33.408 -0.269 33.492 1.00 91.88 231 GLU A C 1
ATOM 1763 O O . GLU A 1 231 ? -34.269 0.005 34.324 1.00 91.88 231 GLU A O 1
ATOM 1768 N N . LYS A 1 232 ? -32.476 -1.207 33.729 1.00 90.81 232 LYS A N 1
ATOM 1769 C CA . LYS A 1 232 ? -32.417 -1.985 34.983 1.00 90.81 232 LYS A CA 1
ATOM 1770 C C . LYS A 1 232 ? -32.149 -1.118 36.215 1.00 90.81 232 LYS A C 1
ATOM 1772 O O . LYS A 1 232 ? -32.799 -1.306 37.238 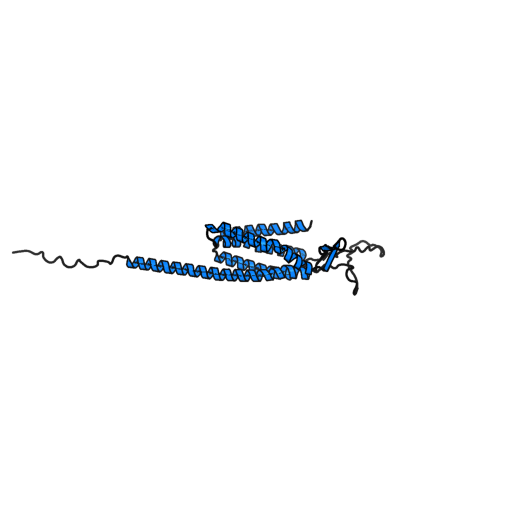1.00 90.81 232 LYS A O 1
ATOM 1777 N N . ILE A 1 233 ? -31.208 -0.174 36.124 1.00 90.00 233 ILE A N 1
ATOM 1778 C CA . ILE A 1 233 ? -30.895 0.753 37.226 1.00 90.00 233 ILE A CA 1
ATOM 1779 C C . ILE A 1 233 ? -32.103 1.652 37.529 1.00 90.00 233 ILE A C 1
ATOM 1781 O O . ILE A 1 233 ? -32.403 1.921 38.693 1.00 90.00 233 ILE A O 1
ATOM 1785 N N . GLU A 1 234 ? -32.815 2.110 36.498 1.00 90.38 234 GLU A N 1
ATOM 1786 C CA . GLU A 1 234 ? -34.022 2.923 36.657 1.00 90.38 234 GLU A CA 1
ATOM 1787 C C . GLU A 1 234 ? -35.157 2.124 37.322 1.00 90.38 234 GLU A C 1
ATOM 1789 O O . GLU A 1 234 ? -35.777 2.622 38.266 1.00 90.38 234 GLU A O 1
ATOM 1794 N N . GLU A 1 235 ? -35.363 0.865 36.927 1.00 88.81 235 GLU A N 1
ATOM 1795 C CA . GLU A 1 235 ? -36.340 -0.047 37.537 1.00 88.81 235 GLU A CA 1
ATOM 1796 C C . GLU A 1 235 ? -36.018 -0.348 39.017 1.00 88.81 235 GLU A C 1
ATOM 1798 O O . GLU A 1 235 ? -36.893 -0.234 39.880 1.00 88.81 235 GLU A O 1
ATOM 1803 N N . GLU A 1 236 ? -34.751 -0.624 39.350 1.00 86.81 236 GLU A N 1
ATOM 1804 C CA . GLU A 1 236 ? -34.295 -0.834 40.734 1.00 86.81 236 GLU A CA 1
ATOM 1805 C C . GLU A 1 236 ? -34.467 0.436 41.594 1.00 86.81 236 GLU A C 1
ATOM 1807 O O . GLU A 1 236 ? -34.889 0.377 42.756 1.00 86.81 236 GLU A O 1
ATOM 1812 N N . SER A 1 237 ? -34.239 1.618 41.010 1.00 80.94 237 SER A N 1
ATOM 1813 C CA . SER A 1 237 ? -34.443 2.904 41.691 1.00 80.94 237 SER A CA 1
ATOM 1814 C C . SER A 1 237 ? -35.920 3.219 41.974 1.00 80.94 237 SER A C 1
ATOM 1816 O O . SER A 1 237 ? -36.232 3.875 42.973 1.00 80.94 237 SER A O 1
ATOM 1818 N N . LEU A 1 238 ? -36.843 2.737 41.134 1.00 81.75 238 LEU A N 1
ATOM 1819 C CA . LEU A 1 238 ? -38.287 2.881 41.336 1.00 81.75 238 LEU A CA 1
ATOM 1820 C C . LEU A 1 238 ? -38.806 1.941 42.428 1.00 81.75 238 LEU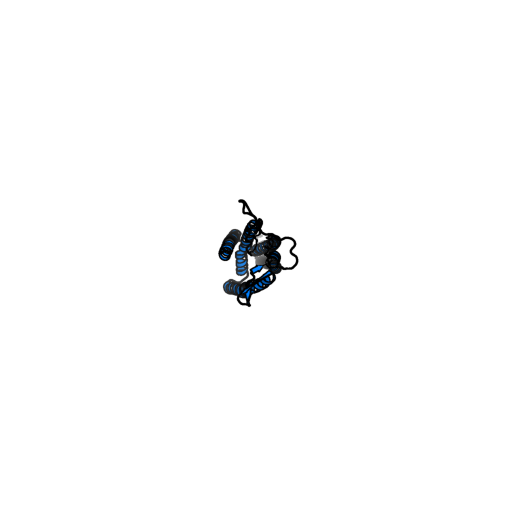 A C 1
ATOM 1822 O O . LEU A 1 238 ? -39.650 2.358 43.220 1.00 81.75 238 LEU A O 1
ATOM 1826 N N . LEU A 1 239 ? -38.268 0.721 42.520 1.00 79.38 239 LEU A N 1
ATOM 1827 C CA . LEU A 1 239 ? -38.649 -0.257 43.545 1.00 79.38 239 LEU A CA 1
ATOM 1828 C C . LEU A 1 239 ? -38.167 0.132 44.957 1.00 79.38 239 LEU A C 1
ATOM 1830 O O . LEU A 1 239 ? -38.765 -0.266 45.953 1.00 79.38 239 LEU A O 1
ATOM 1834 N N . THR A 1 240 ? -37.100 0.931 45.046 1.00 76.00 240 THR A N 1
ATOM 1835 C CA . THR A 1 240 ? -36.483 1.341 46.321 1.00 76.00 240 THR A CA 1
ATOM 1836 C C . THR A 1 240 ? -37.081 2.640 46.888 1.00 76.00 240 THR A C 1
ATOM 1838 O O . THR A 1 240 ? -36.749 3.045 48.004 1.00 76.00 240 THR A O 1
ATOM 1841 N N . LYS A 1 241 ? -37.989 3.318 46.162 1.00 68.69 241 LYS A N 1
ATOM 1842 C CA . LYS A 1 241 ? -38.671 4.508 46.696 1.00 68.69 241 LYS A CA 1
ATOM 1843 C C . LYS A 1 241 ? -39.572 4.108 47.873 1.00 68.69 241 LYS A C 1
ATOM 1845 O O . LYS A 1 241 ? -40.416 3.227 47.710 1.00 68.69 241 LYS A O 1
ATOM 1850 N N . PRO A 1 242 ? -39.438 4.752 49.049 1.00 58.81 242 PRO A N 1
ATOM 1851 C CA . PRO A 1 242 ? -40.300 4.458 50.182 1.00 58.81 242 PRO A CA 1
ATOM 1852 C C . PRO A 1 242 ? -41.755 4.739 49.800 1.00 58.81 242 PRO A C 1
ATOM 1854 O O . PRO A 1 242 ? -42.083 5.817 49.302 1.00 58.81 242 PRO A O 1
ATOM 1857 N N . ILE A 1 243 ? -42.611 3.744 50.032 1.00 54.81 243 ILE A N 1
ATOM 1858 C CA . ILE A 1 243 ? -44.066 3.856 49.920 1.00 54.81 243 ILE A CA 1
ATOM 1859 C C . ILE A 1 243 ? -44.484 5.085 50.740 1.00 54.81 243 ILE A C 1
ATOM 1861 O O . ILE A 1 243 ? -44.147 5.140 51.929 1.00 54.81 243 ILE A O 1
ATOM 1865 N N . PRO A 1 244 ? -45.190 6.073 50.159 1.00 44.41 244 PRO A N 1
ATOM 1866 C CA . PRO A 1 244 ? -45.784 7.132 50.950 1.00 44.41 244 PRO A CA 1
ATOM 1867 C C . PRO A 1 244 ? -46.738 6.473 51.943 1.00 44.41 244 PRO A C 1
ATOM 1869 O O . PRO A 1 244 ? -47.746 5.880 51.559 1.00 44.41 244 PRO A O 1
ATOM 1872 N N . LEU A 1 245 ? -46.392 6.541 53.227 1.00 48.56 245 LEU A N 1
ATOM 1873 C CA . LEU A 1 245 ? -47.310 6.299 54.332 1.00 48.56 245 LEU A CA 1
ATOM 1874 C C . LEU A 1 245 ? -48.351 7.424 54.318 1.00 48.56 245 LEU A C 1
ATOM 1876 O O . LEU A 1 245 ? -48.339 8.308 55.171 1.00 48.56 245 LEU A O 1
ATOM 1880 N N . GLU A 1 246 ? -49.235 7.422 53.323 1.00 47.12 246 GLU A N 1
ATOM 1881 C CA . GLU A 1 246 ? -50.423 8.249 53.364 1.00 47.12 246 GLU A CA 1
ATOM 1882 C C . GLU A 1 246 ? -51.518 7.487 54.106 1.00 47.12 246 GLU A C 1
ATOM 1884 O O . GLU A 1 246 ? -52.038 6.463 53.665 1.00 47.12 246 GLU A O 1
ATOM 1889 N N . ASN A 1 247 ? -51.849 8.080 55.250 1.00 40.75 247 ASN A N 1
ATOM 1890 C CA . ASN A 1 247 ? -53.120 8.032 55.952 1.00 40.75 247 ASN A CA 1
ATOM 1891 C C . ASN A 1 247 ? -53.173 7.189 57.235 1.00 40.75 247 ASN A C 1
ATOM 1893 O O . ASN A 1 247 ? -53.744 6.101 57.311 1.00 40.75 247 ASN A O 1
ATOM 1897 N N . LYS A 1 248 ? -52.635 7.779 58.309 1.00 42.00 248 LYS A N 1
ATOM 1898 C CA . LYS A 1 248 ? -53.008 7.437 59.685 1.00 42.00 248 LYS A CA 1
ATOM 1899 C C . LYS A 1 248 ? -53.160 8.691 60.551 1.00 42.00 248 LYS A C 1
ATOM 1901 O O . LYS A 1 248 ? -52.630 8.741 61.652 1.00 42.00 248 LYS A O 1
ATOM 1906 N N . THR A 1 249 ? -53.908 9.689 60.070 1.00 43.22 249 THR A N 1
ATOM 1907 C CA . THR A 1 249 ? -54.244 10.867 60.892 1.00 43.22 249 THR A CA 1
ATOM 1908 C C . THR A 1 249 ? -55.632 11.434 60.585 1.00 43.22 249 THR A C 1
ATOM 1910 O O . THR A 1 249 ? -55.777 12.618 60.332 1.00 43.22 249 THR A O 1
ATOM 1913 N N . ILE A 1 250 ? -56.680 10.606 60.634 1.00 41.84 250 ILE A N 1
ATOM 1914 C CA . ILE A 1 250 ? -58.053 11.094 60.870 1.00 41.84 250 ILE A CA 1
ATOM 1915 C C . ILE A 1 250 ? -58.762 10.105 61.800 1.00 41.84 250 ILE A C 1
ATOM 1917 O O . ILE A 1 250 ? -59.552 9.282 61.347 1.00 41.84 250 ILE A O 1
ATOM 1921 N N . ARG A 1 251 ? -58.423 10.123 63.098 1.00 34.94 251 ARG A N 1
ATOM 1922 C CA . ARG A 1 251 ? -59.355 9.758 64.188 1.00 34.94 251 ARG A CA 1
ATOM 1923 C C . ARG A 1 251 ? -58.799 10.100 65.579 1.00 34.94 251 ARG A C 1
ATOM 1925 O O . ARG A 1 251 ? -58.668 9.207 66.406 1.00 34.94 251 ARG A O 1
ATOM 1932 N N . LYS A 1 252 ? -58.447 11.359 65.845 1.00 33.00 252 LYS A N 1
ATOM 1933 C CA . LYS A 1 252 ? -58.322 11.893 67.215 1.00 33.00 252 LYS A CA 1
ATOM 1934 C C . LYS A 1 252 ? -58.530 13.405 67.181 1.00 33.00 252 LYS A C 1
ATOM 1936 O O . LYS A 1 252 ? -57.564 14.119 66.986 1.00 33.00 252 LYS A O 1
ATOM 1941 N N . GLU A 1 253 ? -59.785 13.829 67.286 1.00 33.25 253 GLU A N 1
ATOM 1942 C CA . GLU A 1 253 ? -60.238 15.035 67.998 1.00 33.25 253 GLU A CA 1
ATOM 1943 C C . GLU A 1 253 ? -61.743 15.189 67.749 1.00 33.25 253 GLU A C 1
ATOM 1945 O O . GLU A 1 253 ? -62.178 15.801 66.784 1.00 33.25 253 GLU A O 1
ATOM 1950 N N . GLU A 1 254 ? -62.537 14.552 68.606 1.00 35.25 254 GLU A N 1
ATOM 1951 C CA . GLU A 1 254 ? -63.877 15.027 68.949 1.00 35.25 254 GLU A CA 1
ATOM 1952 C C . GLU A 1 254 ? -64.157 14.555 70.379 1.00 35.25 254 GLU A C 1
ATOM 1954 O O . GLU A 1 254 ? -64.606 13.433 70.592 1.00 35.25 254 GLU A O 1
ATOM 1959 N N . SER A 1 255 ? -63.744 15.368 71.356 1.00 31.81 255 SER A N 1
ATOM 1960 C CA . SER A 1 255 ? -64.415 15.533 72.653 1.00 31.81 255 SER A CA 1
ATOM 1961 C C . SER A 1 255 ? -63.610 16.498 73.533 1.00 31.81 255 SER A C 1
ATOM 1963 O O . SER A 1 255 ? -62.826 16.072 74.381 1.00 31.81 255 SER A O 1
ATOM 1965 N N . GLU A 1 256 ? -63.818 17.798 73.354 1.00 38.59 256 GLU A N 1
ATOM 1966 C CA . GLU A 1 256 ? -63.711 18.742 74.465 1.00 38.59 256 GLU A CA 1
ATOM 1967 C C . GLU A 1 256 ? -64.909 19.691 74.380 1.00 38.59 256 GLU A C 1
ATOM 1969 O O . GLU A 1 256 ? -64.931 20.593 73.554 1.00 38.59 256 GLU A O 1
ATOM 1974 N N . ASP A 1 257 ? -65.934 19.405 75.189 1.00 33.53 257 ASP A N 1
ATOM 1975 C CA . ASP A 1 257 ? -66.862 20.394 75.740 1.00 33.53 257 ASP A CA 1
ATOM 1976 C C . ASP A 1 257 ? -67.437 19.844 77.065 1.00 33.53 257 ASP A C 1
ATOM 1978 O O . ASP A 1 257 ? -68.044 18.773 77.137 1.00 33.53 257 ASP A O 1
ATOM 1982 N N . THR A 1 258 ? -67.141 20.582 78.135 1.00 32.16 258 THR A N 1
ATOM 1983 C CA . THR A 1 258 ? -67.777 20.621 79.473 1.00 32.16 258 THR A CA 1
ATOM 1984 C C . THR A 1 258 ? -69.142 21.356 79.367 1.00 32.16 258 THR A C 1
ATOM 1986 O O . THR A 1 258 ? -69.471 21.766 78.256 1.00 32.16 258 THR A O 1
ATOM 1989 N N . PRO A 1 259 ? -69.956 21.661 80.416 1.00 40.06 259 PRO A N 1
ATOM 1990 C CA . PRO A 1 259 ? -70.042 21.244 81.832 1.00 40.06 259 PRO A CA 1
ATOM 1991 C C . PRO A 1 259 ? -71.471 20.780 82.274 1.00 40.06 259 PRO A C 1
ATOM 1993 O O . PRO A 1 259 ? -72.442 20.949 81.541 1.00 40.06 259 PRO A O 1
ATOM 1996 N N . ILE A 1 260 ? -71.593 20.241 83.502 1.00 31.77 260 ILE A N 1
ATOM 1997 C CA . ILE A 1 260 ? -72.534 20.557 84.622 1.00 31.77 260 ILE A CA 1
ATOM 1998 C C . ILE A 1 260 ? -72.397 19.454 85.678 1.00 31.77 260 ILE A C 1
ATOM 2000 O O . ILE A 1 260 ? -72.531 18.264 85.319 1.00 31.77 260 ILE A O 1
#

InterPro domains:
  IPR004156 Organic anion transporter polypeptide [PF03137] (2-189)
  IPR004156 Organic anion transporter polypeptide [PTHR11388] (68-236)

Sequence (260 aa):
MSSILTGVLQVIPVSAGILFGGIITSRKKFSPITCIQFLILVSLLDIVSNVVNMALGCPTPDIIGYNMQSYGSCSCLEYHGNMVSNNDLTVKPGLCSPDCQFLIPYTVVSLLFRLVLSCSSIPGFILLIRSVSASDKGIAVGFTSFIFTLLGWFPGPVLYGKIIDQACLLWSSKCNNKGACALYDNYKFRMFIYGTSAALNVGVFGLKVVQFFLARKKTDWSIEAEKTEKEKIEEESLLTKPIPLENKTIRKEESEDTPI

Radius of gyration: 35.85 Å; Cα contacts (8 Å, |Δi|>4): 180; chains: 1; bounding box: 103×40×132 Å

pLDDT: mean 79.13, std 18.17, range [31.77, 96.56]

Foldseek 3Di:
DVVVVVVVLQVVLLVLLLVVLVVVCVVPVDDLLNLLVLLLVLLVLLLVLLVVLLVADFFFFDWPPDDPPDDPDDDDDDDDDDDDDDPDPDDDGDTHDGPCPRPVVSSVSVSNSSNSNSSSVVSVLVSQQVVDDPVCNVVSVVVVVVCCCVVPVVCVCVVLVVQQVVQAPAFDDDPNDTDHRPGGGPNSNSCSPSVVVSVVSVVVSVVSVVVSVVVVVVVVVVVVVVVVVVVVVVVVVVVPPDDPPPDDPPDDDDDDDDDD

Organism: Mytilus coruscus (NCBI:txid42192)

Secondary structure (DSSP, 8-state):
-HHHHHHHHHHHHHHHHHHHHHHHHHHTT--HHHHHHHHHHHHHHHHHHHHHHHH--PPPPPBTTS--S--S--------SS---TT---PPP-BPP---TTHHHHHHHHHHHHHHHHTTHHHHHHHHHHHS-TTTHHHHHHHHHHHHIIIIITHHHHHHHHHHHTTEEEEEEETTEEEEEEEE-HHHHHHHHHHHHHHHHHHHHHHHHHHHHHHHHHHHHHHHHHHHHHHHHHHHHHHTSPP------SS---------

Nearest PDB structures (foldseek):
  8kgw-assembly1_A  TM=8.403E-01  e=1.732E-08  Homo sapiens
  8kgv-assembly1_A  TM=7.624E-01  e=1.929E-08  Homo sapiens
  8hnb-assembly1_A  TM=7.769E-01  e=2.437E-07  Homo sapiens
  8hnh-assembly1_A  TM=7.993E-01  e=9.915E-07  Homo sapiens
  8hnc-assembly1_A  TM=8.015E-01  e=2.228E-06  Homo sapiens

Mean predicted aligned error: 12.52 Å

Solvent-accessible surface area (backbone atoms only — not comparable to full-atom values): 15557 Å² total; per-residue (Å²): 115,67,70,62,54,56,50,55,66,54,50,54,36,33,54,50,15,32,52,50,22,42,53,54,48,66,75,62,69,63,50,73,67,57,42,47,51,52,47,50,53,46,47,51,52,47,42,52,48,27,56,50,52,49,76,53,75,60,80,59,61,59,65,72,88,80,71,96,74,77,88,78,79,89,85,92,83,91,87,83,86,77,92,74,72,99,82,74,85,81,82,72,87,54,74,52,81,68,90,49,85,53,54,62,60,51,50,54,52,52,44,55,50,45,17,58,55,27,25,42,54,45,49,52,53,51,50,56,54,69,75,44,55,88,87,45,40,67,57,53,52,51,51,53,50,50,50,45,43,62,67,40,64,56,48,43,62,57,53,53,47,58,56,50,58,73,21,48,76,36,73,36,66,57,92,93,39,89,52,62,67,71,39,62,37,42,61,54,39,35,44,52,56,28,46,52,49,33,57,55,47,51,55,51,47,54,52,50,51,50,49,46,55,54,51,50,52,52,53,53,54,54,52,52,52,53,50,55,50,51,53,50,54,52,53,54,55,60,72,67,53,79,78,81,88,80,82,91,80,89,87,86,87,90,85,89,80,86,90,134